Protein AF-A0A842VYY1-F1 (afdb_monomer_lite)

Radius of gyration: 67.17 Å; chains: 1; bounding box: 165×42×186 Å

Structure (mmCIF, N/CA/C/O backbone):
data_AF-A0A842VYY1-F1
#
_entry.id   AF-A0A842VYY1-F1
#
loop_
_atom_site.group_PDB
_atom_site.id
_atom_site.type_symbol
_atom_site.label_atom_id
_atom_site.label_alt_id
_atom_site.label_comp_id
_atom_site.label_asym_id
_atom_site.label_entity_id
_atom_site.label_seq_id
_atom_site.pdbx_PDB_ins_code
_atom_site.Cartn_x
_atom_site.Cartn_y
_atom_site.Cartn_z
_atom_site.occupancy
_atom_site.B_iso_or_equiv
_atom_site.auth_seq_id
_atom_site.auth_comp_id
_atom_site.auth_asym_id
_atom_site.auth_atom_id
_atom_site.pdbx_PDB_model_num
ATOM 1 N N . MET A 1 1 ? 50.846 -23.396 -46.582 1.00 46.69 1 MET A N 1
ATOM 2 C CA . MET A 1 1 ? 50.397 -22.477 -45.515 1.00 46.69 1 MET A CA 1
ATOM 3 C C . MET A 1 1 ? 49.200 -21.728 -46.057 1.00 46.69 1 MET A C 1
ATOM 5 O O . MET A 1 1 ? 49.351 -20.790 -46.827 1.00 46.69 1 MET A O 1
ATOM 9 N N . SER A 1 2 ? 48.028 -22.291 -45.806 1.00 49.81 2 SER A N 1
ATOM 10 C CA . SER A 1 2 ? 46.760 -21.956 -46.450 1.00 49.81 2 SER A CA 1
ATOM 11 C C . SER A 1 2 ? 45.654 -22.200 -45.433 1.00 49.81 2 SER A C 1
ATOM 13 O O . SER A 1 2 ? 44.919 -23.170 -45.537 1.00 49.81 2 SER A O 1
ATOM 15 N N . GLU A 1 3 ? 45.598 -21.342 -44.429 1.00 49.94 3 GLU A N 1
ATOM 16 C CA . GLU A 1 3 ? 44.550 -21.255 -43.416 1.00 49.94 3 GLU A CA 1
ATOM 17 C C . GLU A 1 3 ? 44.499 -19.770 -43.072 1.00 49.94 3 GLU A C 1
ATOM 19 O O . GLU A 1 3 ? 45.519 -19.251 -42.646 1.00 49.94 3 GLU A O 1
ATOM 24 N N . ASP A 1 4 ? 43.409 -19.082 -43.446 1.00 50.09 4 ASP A N 1
ATOM 25 C CA . ASP A 1 4 ? 42.951 -17.782 -42.895 1.00 50.09 4 ASP A CA 1
ATOM 26 C C . ASP A 1 4 ? 41.858 -17.140 -43.783 1.00 50.09 4 ASP A C 1
ATOM 28 O O . ASP A 1 4 ? 41.901 -15.962 -44.143 1.00 50.09 4 ASP A O 1
ATOM 32 N N . LYS A 1 5 ? 40.839 -17.912 -44.195 1.00 48.44 5 LYS A N 1
ATOM 33 C CA . LYS A 1 5 ? 39.687 -17.367 -44.950 1.00 48.44 5 LYS A CA 1
ATOM 34 C C . LYS A 1 5 ? 38.309 -17.764 -44.422 1.00 48.44 5 LYS A C 1
ATOM 36 O O . LYS A 1 5 ? 37.324 -17.600 -45.137 1.00 48.44 5 LYS A O 1
ATOM 41 N N . GLU A 1 6 ? 38.194 -18.203 -43.170 1.00 47.00 6 GLU A N 1
ATOM 42 C CA . GLU A 1 6 ? 36.921 -18.730 -42.657 1.00 47.00 6 GLU A CA 1
ATOM 43 C C . GLU A 1 6 ? 36.443 -18.099 -41.341 1.00 47.00 6 GLU A C 1
ATOM 45 O O . GLU A 1 6 ? 35.959 -18.793 -40.460 1.00 47.00 6 GLU A O 1
ATOM 50 N N . ASN A 1 7 ? 36.530 -16.769 -41.193 1.00 45.59 7 ASN A N 1
ATOM 51 C CA . ASN A 1 7 ? 36.049 -16.119 -39.961 1.00 45.59 7 ASN A CA 1
ATOM 52 C C . ASN A 1 7 ? 35.237 -14.824 -40.140 1.00 45.59 7 ASN A C 1
ATOM 54 O O . ASN A 1 7 ? 35.247 -13.951 -39.280 1.00 45.59 7 ASN A O 1
ATOM 58 N N . ASN A 1 8 ? 34.484 -14.679 -41.240 1.00 46.94 8 ASN A N 1
ATOM 59 C CA . ASN A 1 8 ? 33.673 -13.469 -41.460 1.00 46.94 8 ASN A CA 1
ATOM 60 C C . ASN A 1 8 ? 32.243 -13.739 -41.971 1.00 46.94 8 ASN A C 1
ATOM 62 O O . ASN A 1 8 ? 31.779 -13.129 -42.935 1.00 46.94 8 ASN A O 1
ATOM 66 N N . LYS A 1 9 ? 31.532 -14.685 -41.334 1.00 47.09 9 LYS A N 1
ATOM 67 C CA . LYS A 1 9 ? 30.102 -14.966 -41.603 1.00 47.09 9 LYS A CA 1
ATOM 68 C C . LYS A 1 9 ? 29.139 -14.663 -40.451 1.00 47.09 9 LYS A C 1
ATOM 70 O O . LYS A 1 9 ? 27.937 -14.806 -40.643 1.00 47.09 9 LYS A O 1
ATOM 75 N N . ASN A 1 10 ? 29.606 -14.125 -39.325 1.00 45.69 10 ASN A N 1
ATOM 76 C CA . ASN A 1 10 ? 28.724 -13.573 -38.291 1.00 45.69 10 ASN A CA 1
ATOM 77 C C . ASN A 1 10 ? 28.516 -12.067 -38.494 1.00 45.69 10 ASN A C 1
ATOM 79 O O . ASN A 1 10 ? 28.860 -11.242 -37.652 1.00 45.69 10 ASN A O 1
ATOM 83 N N . LYS A 1 11 ? 27.905 -11.692 -39.626 1.00 48.75 11 LYS A N 1
ATOM 84 C CA . LYS A 1 11 ? 27.221 -10.397 -39.721 1.00 48.75 11 LYS A CA 1
ATOM 85 C C . LYS A 1 11 ? 26.011 -10.474 -38.798 1.00 48.75 11 LYS A C 1
ATOM 87 O O . LYS A 1 11 ? 24.999 -11.072 -39.158 1.00 48.75 11 LYS A O 1
ATOM 92 N N . GLY A 1 12 ? 26.159 -9.922 -37.595 1.00 44.72 12 GLY A N 1
ATOM 93 C CA . GLY A 1 12 ? 25.101 -9.826 -36.600 1.00 44.72 12 GLY A CA 1
ATOM 94 C C . GLY A 1 12 ? 23.824 -9.289 -37.238 1.00 44.72 12 GLY A C 1
ATOM 95 O O . GLY A 1 12 ? 23.769 -8.137 -37.668 1.00 44.72 12 GLY A O 1
ATOM 96 N N . LYS A 1 13 ? 22.804 -10.148 -37.326 1.00 39.72 13 LYS A N 1
ATOM 97 C CA . LYS A 1 13 ? 21.434 -9.745 -37.631 1.00 39.72 13 LYS A CA 1
ATOM 98 C C . LYS A 1 13 ? 20.976 -8.836 -36.494 1.00 39.72 13 LYS A C 1
ATOM 100 O O . LYS A 1 13 ? 20.517 -9.310 -35.463 1.00 39.72 13 LYS A O 1
ATOM 105 N N . PHE A 1 14 ? 21.137 -7.530 -36.678 1.00 43.28 14 PHE A N 1
ATOM 106 C CA . PHE A 1 14 ? 20.454 -6.527 -35.874 1.00 43.28 14 PHE A CA 1
ATOM 107 C C . PHE A 1 14 ? 18.963 -6.651 -36.194 1.00 43.28 14 PHE A C 1
ATOM 109 O O . PHE A 1 14 ? 18.484 -6.131 -37.201 1.00 43.28 14 PHE A O 1
ATOM 116 N N . THR A 1 15 ? 18.227 -7.398 -35.375 1.00 49.44 15 THR A N 1
ATOM 117 C CA . THR A 1 15 ? 16.772 -7.299 -35.366 1.00 49.44 15 THR A CA 1
ATOM 118 C C . THR A 1 15 ? 16.451 -5.946 -34.755 1.00 49.44 15 THR A C 1
ATOM 120 O O . THR A 1 15 ? 16.620 -5.744 -33.552 1.00 49.44 15 THR A O 1
ATOM 123 N N . PHE A 1 16 ? 16.071 -4.992 -35.602 1.00 45.19 16 PHE A N 1
ATOM 124 C CA . PHE A 1 16 ? 15.420 -3.769 -35.158 1.00 45.19 16 PHE A CA 1
ATOM 125 C C . PHE A 1 16 ? 14.211 -4.218 -34.335 1.00 45.19 16 PHE A C 1
ATOM 127 O O . PHE A 1 16 ? 13.274 -4.779 -34.903 1.00 45.19 16 PHE A O 1
ATOM 134 N N . GLN A 1 17 ? 14.273 -4.073 -33.008 1.00 55.12 17 GLN A N 1
ATOM 135 C CA . GLN A 1 17 ? 13.090 -4.300 -32.188 1.00 55.12 17 GLN A CA 1
ATOM 136 C C . GLN A 1 17 ? 12.051 -3.312 -32.687 1.00 55.12 17 GLN A C 1
ATOM 138 O O . GLN A 1 17 ? 12.319 -2.108 -32.780 1.00 55.12 17 GLN A O 1
ATOM 143 N N . SER A 1 18 ? 10.918 -3.840 -33.134 1.00 67.62 18 SER A N 1
ATOM 144 C CA . SER A 1 18 ? 9.855 -3.002 -33.660 1.00 67.62 18 SER A CA 1
ATOM 145 C C . SER A 1 18 ? 9.396 -2.053 -32.554 1.00 67.62 18 SER A C 1
ATOM 147 O O . SER A 1 18 ? 9.489 -2.357 -31.361 1.00 67.62 18 SER A O 1
ATOM 149 N N . TRP A 1 19 ? 8.902 -0.878 -32.938 1.00 52.16 19 TRP A N 1
ATOM 150 C CA . TRP A 1 19 ? 8.312 0.061 -31.980 1.00 52.16 19 TRP A CA 1
ATOM 151 C C . TRP A 1 19 ? 7.230 -0.624 -31.121 1.00 52.16 19 TRP A C 1
ATOM 153 O O . TRP A 1 19 ? 7.111 -0.334 -29.932 1.00 52.16 19 TRP A O 1
ATOM 163 N N . ASP A 1 20 ? 6.535 -1.610 -31.692 1.00 64.56 20 ASP A N 1
ATOM 164 C CA . ASP A 1 20 ? 5.551 -2.447 -31.008 1.00 64.56 20 ASP A CA 1
ATOM 165 C C . ASP A 1 20 ? 6.161 -3.308 -29.891 1.00 64.56 20 ASP A C 1
ATOM 167 O O . ASP A 1 20 ? 5.571 -3.419 -28.817 1.00 64.56 20 ASP A O 1
ATOM 171 N N . GLU A 1 21 ? 7.359 -3.872 -30.078 1.00 74.88 21 GLU A N 1
ATOM 172 C CA . GLU A 1 21 ? 8.063 -4.632 -29.032 1.00 74.88 21 GLU A CA 1
ATOM 173 C C . GLU A 1 21 ? 8.495 -3.742 -27.860 1.00 74.88 21 GLU A C 1
ATOM 175 O O . GLU A 1 21 ? 8.432 -4.165 -26.703 1.00 74.88 21 GLU A O 1
ATOM 180 N N . ILE A 1 22 ? 8.897 -2.498 -28.139 1.00 67.62 22 ILE A N 1
ATOM 181 C CA . ILE A 1 22 ? 9.276 -1.522 -27.106 1.00 67.62 22 ILE A CA 1
ATOM 182 C C . ILE A 1 22 ? 8.038 -1.084 -26.313 1.00 67.62 22 ILE A C 1
ATOM 184 O O . ILE A 1 22 ? 8.062 -1.064 -25.081 1.00 67.62 22 ILE A O 1
ATOM 188 N N . VAL A 1 23 ? 6.935 -0.778 -27.003 1.00 67.00 23 VAL A N 1
ATOM 189 C CA . VAL A 1 23 ? 5.663 -0.403 -26.364 1.00 67.00 23 VAL A CA 1
ATOM 190 C C . VAL A 1 23 ? 5.108 -1.558 -25.535 1.00 67.00 23 VAL A C 1
ATOM 192 O O . VAL A 1 23 ? 4.657 -1.337 -24.410 1.00 67.00 23 VAL A O 1
ATOM 195 N N . LYS A 1 24 ? 5.188 -2.791 -26.046 1.00 84.94 24 LYS A N 1
ATOM 196 C CA . LYS A 1 24 ? 4.755 -3.992 -25.326 1.00 84.94 24 LYS A CA 1
ATOM 197 C C . LYS A 1 24 ? 5.549 -4.191 -24.035 1.00 84.94 24 LYS A C 1
ATOM 199 O O . LYS A 1 24 ? 4.938 -4.322 -22.979 1.00 84.94 24 LYS A O 1
ATOM 204 N N . ARG A 1 25 ? 6.883 -4.107 -24.091 1.00 79.19 25 ARG A N 1
ATOM 205 C CA . ARG A 1 25 ? 7.744 -4.255 -22.905 1.00 79.19 25 ARG A CA 1
ATOM 206 C C . ARG A 1 25 ? 7.479 -3.171 -21.857 1.00 79.19 25 ARG A C 1
ATOM 208 O O . ARG A 1 25 ? 7.440 -3.462 -20.667 1.00 79.19 25 ARG A O 1
ATOM 215 N N . ASN A 1 26 ? 7.247 -1.930 -22.288 1.00 68.75 26 ASN A N 1
ATOM 216 C CA . ASN A 1 26 ? 6.897 -0.842 -21.372 1.00 68.75 26 ASN A CA 1
ATOM 217 C C . ASN A 1 26 ? 5.522 -1.045 -20.722 1.00 68.75 26 ASN A C 1
ATOM 219 O O . ASN A 1 26 ? 5.355 -0.720 -19.550 1.00 68.75 26 ASN A O 1
ATOM 223 N N . ARG A 1 27 ? 4.543 -1.594 -21.455 1.00 80.31 27 ARG A N 1
ATOM 224 C CA . ARG A 1 27 ? 3.228 -1.940 -20.899 1.00 80.31 27 ARG A CA 1
ATOM 225 C C . ARG A 1 27 ? 3.336 -3.063 -19.864 1.00 80.31 27 ARG A C 1
ATOM 227 O O . ARG A 1 27 ? 2.741 -2.930 -18.802 1.00 80.31 27 ARG A O 1
ATOM 234 N N . GLU A 1 28 ? 4.090 -4.120 -20.161 1.00 86.12 28 GLU A N 1
ATOM 235 C CA . GLU A 1 28 ? 4.333 -5.241 -19.237 1.00 86.12 28 GLU A CA 1
ATOM 236 C C . GLU A 1 28 ? 5.025 -4.750 -17.957 1.00 86.12 28 GLU A C 1
ATOM 238 O O . GLU A 1 28 ? 4.528 -4.981 -16.861 1.00 86.12 28 GLU A O 1
ATOM 243 N N . SER A 1 29 ? 6.073 -3.930 -18.091 1.00 76.62 29 SER A N 1
ATOM 244 C CA . SER A 1 29 ? 6.760 -3.317 -16.947 1.00 76.62 29 SER A CA 1
ATOM 245 C C . SER A 1 29 ? 5.834 -2.455 -16.074 1.00 76.62 29 SER A C 1
ATOM 247 O O . SER A 1 29 ? 5.944 -2.465 -14.847 1.00 76.62 29 SER A O 1
ATOM 249 N N . TRP A 1 30 ? 4.888 -1.730 -16.683 1.00 69.19 30 TRP A N 1
ATOM 250 C CA . TRP A 1 30 ? 3.887 -0.951 -15.946 1.00 69.19 30 TRP A CA 1
ATOM 251 C C . TRP A 1 30 ? 2.868 -1.833 -15.213 1.00 69.19 30 TRP A C 1
ATOM 253 O O . TRP A 1 30 ? 2.435 -1.485 -14.114 1.00 69.19 30 TRP A O 1
ATOM 263 N N . GLN A 1 31 ? 2.475 -2.962 -15.805 1.00 82.44 31 GLN A N 1
ATOM 264 C CA . GLN A 1 31 ? 1.565 -3.917 -15.171 1.00 82.44 31 GLN A CA 1
ATOM 265 C C . GLN A 1 31 ? 2.223 -4.593 -13.967 1.00 82.44 31 GLN A C 1
ATOM 267 O O . GLN A 1 31 ? 1.619 -4.612 -12.893 1.00 82.44 31 GLN A O 1
ATOM 272 N N . ASP A 1 32 ? 3.478 -5.025 -14.104 1.00 85.44 32 ASP A N 1
ATOM 273 C CA . ASP A 1 32 ? 4.260 -5.596 -13.003 1.00 85.44 32 ASP A CA 1
ATOM 274 C C . ASP A 1 32 ? 4.381 -4.603 -11.836 1.00 85.44 32 ASP A C 1
ATOM 276 O O . ASP A 1 32 ? 4.147 -4.952 -10.676 1.00 85.44 32 ASP A O 1
ATOM 280 N N . PHE A 1 33 ? 4.650 -3.326 -12.137 1.00 77.62 33 PHE A N 1
ATOM 281 C CA . PHE A 1 33 ? 4.692 -2.266 -11.127 1.00 77.62 33 PHE A CA 1
ATOM 282 C C . PHE A 1 33 ? 3.350 -2.089 -10.394 1.00 77.62 33 PHE A C 1
ATOM 284 O O . PHE A 1 33 ? 3.328 -1.937 -9.167 1.00 77.62 33 PHE A O 1
ATOM 291 N N . GLN A 1 34 ? 2.219 -2.123 -11.110 1.00 74.69 34 GLN A N 1
ATOM 292 C CA . GLN A 1 34 ? 0.896 -2.027 -10.485 1.00 74.69 34 GLN A CA 1
ATOM 293 C C . GLN A 1 34 ? 0.569 -3.240 -9.612 1.00 74.69 34 GLN A C 1
ATOM 295 O O . GLN A 1 34 ? 0.043 -3.064 -8.509 1.00 74.69 34 GLN A O 1
ATOM 300 N N . GLU A 1 35 ? 0.893 -4.455 -10.056 1.00 84.94 35 GLU A N 1
ATOM 301 C CA . GLU A 1 35 ? 0.687 -5.661 -9.251 1.00 84.94 35 GLU A CA 1
ATOM 302 C C . GLU A 1 35 ? 1.539 -5.646 -7.983 1.00 84.94 35 GLU A C 1
ATOM 304 O O . GLU A 1 35 ? 1.034 -5.923 -6.889 1.00 84.94 35 GLU A O 1
ATOM 309 N N . GLN A 1 36 ? 2.807 -5.251 -8.097 1.00 82.12 36 GLN A N 1
ATOM 310 C CA . GLN A 1 36 ? 3.710 -5.175 -6.956 1.00 82.12 36 GLN A CA 1
ATOM 311 C C . GLN A 1 36 ? 3.279 -4.085 -5.967 1.00 82.12 36 GLN A C 1
ATOM 313 O O . GLN A 1 36 ? 3.260 -4.322 -4.757 1.00 82.12 36 GLN A O 1
ATOM 318 N N . SER A 1 37 ? 2.823 -2.933 -6.468 1.00 67.75 37 SER A N 1
ATOM 319 C CA . SER A 1 37 ? 2.257 -1.857 -5.644 1.00 67.75 37 SER A CA 1
ATOM 320 C C . SER A 1 37 ? 0.998 -2.311 -4.906 1.00 67.75 37 SER A C 1
ATOM 322 O O . SER A 1 37 ? 0.862 -2.075 -3.706 1.00 67.75 37 SER A O 1
ATOM 324 N N . LYS A 1 38 ? 0.097 -3.031 -5.584 1.00 80.62 38 LYS A N 1
ATOM 325 C CA . LYS A 1 38 ? -1.118 -3.588 -4.975 1.00 80.62 38 LYS A CA 1
ATOM 326 C C . LYS A 1 38 ? -0.790 -4.623 -3.897 1.00 80.62 38 LYS A C 1
ATOM 328 O O . LYS A 1 38 ? -1.410 -4.622 -2.835 1.00 80.62 38 LYS A O 1
ATOM 333 N N . LYS A 1 39 ? 0.202 -5.484 -4.138 1.00 86.88 39 LYS A N 1
ATOM 334 C CA . LYS A 1 39 ? 0.678 -6.474 -3.162 1.00 86.88 39 LYS A CA 1
ATOM 335 C C . LYS A 1 39 ? 1.288 -5.804 -1.928 1.00 86.88 39 LYS A C 1
ATOM 337 O O . LYS A 1 39 ? 0.967 -6.202 -0.810 1.00 86.88 39 LYS A O 1
ATOM 342 N N . ASN A 1 40 ? 2.103 -4.768 -2.122 1.00 79.62 40 ASN A N 1
ATOM 343 C CA . ASN A 1 40 ? 2.695 -3.993 -1.031 1.00 79.62 40 ASN A CA 1
ATOM 344 C C . ASN A 1 40 ? 1.626 -3.244 -0.226 1.00 79.62 40 ASN A C 1
ATOM 346 O O . ASN A 1 40 ? 1.659 -3.268 1.001 1.00 79.62 40 ASN A 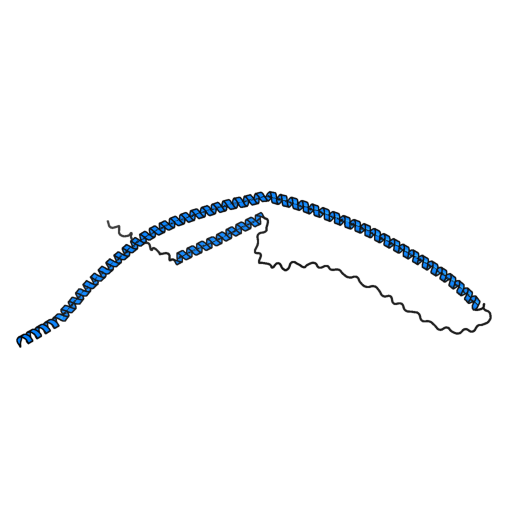O 1
ATOM 350 N N . TRP A 1 41 ? 0.634 -2.658 -0.902 1.00 70.62 41 TRP A N 1
ATOM 351 C CA . TRP A 1 41 ? -0.492 -1.991 -0.250 1.00 70.62 41 TRP A CA 1
ATOM 352 C C . TRP A 1 41 ? -1.328 -2.953 0.598 1.00 70.62 41 TRP A C 1
ATOM 354 O O . TRP A 1 41 ? -1.648 -2.652 1.744 1.00 70.62 41 TRP A O 1
ATOM 364 N N . ASN A 1 42 ? -1.628 -4.145 0.078 1.00 80.88 42 ASN A N 1
ATOM 365 C CA . ASN A 1 42 ? -2.337 -5.168 0.846 1.00 80.88 42 ASN A CA 1
ATOM 366 C C . ASN A 1 42 ? -1.525 -5.624 2.064 1.00 80.88 42 ASN A C 1
ATOM 368 O O . ASN A 1 42 ? -2.075 -5.703 3.154 1.00 80.88 42 ASN A O 1
ATOM 372 N N . LYS A 1 43 ? -0.210 -5.832 1.914 1.00 81.69 43 LYS A N 1
ATOM 373 C CA . LYS A 1 43 ? 0.674 -6.187 3.034 1.00 81.69 43 LYS A CA 1
ATOM 374 C C . LYS A 1 43 ? 0.707 -5.095 4.113 1.00 81.69 43 LYS A C 1
ATOM 376 O O . LYS A 1 43 ? 0.709 -5.408 5.299 1.00 81.69 43 LYS A O 1
ATOM 381 N N . PHE A 1 44 ? 0.705 -3.826 3.709 1.00 74.81 44 PHE A N 1
ATOM 382 C CA . PHE A 1 44 ? 0.598 -2.688 4.623 1.00 74.81 44 PHE A CA 1
ATOM 383 C C . PHE A 1 44 ? -0.741 -2.687 5.375 1.00 74.81 44 PHE A C 1
ATOM 385 O O . PHE A 1 44 ? -0.761 -2.571 6.599 1.00 74.81 44 PHE A O 1
ATOM 392 N N . LEU A 1 45 ? -1.858 -2.883 4.667 1.00 71.12 45 LEU A N 1
ATOM 393 C CA . LEU A 1 45 ? -3.185 -2.980 5.281 1.00 71.12 45 LEU A CA 1
ATOM 394 C C . LEU A 1 45 ? -3.309 -4.178 6.232 1.00 71.12 45 LEU A C 1
ATOM 396 O O . LEU A 1 45 ? -3.936 -4.053 7.283 1.00 71.12 45 LEU A O 1
ATOM 400 N N . ASP A 1 46 ? -2.704 -5.316 5.897 1.00 78.44 46 ASP A N 1
ATOM 401 C CA . ASP A 1 46 ? -2.659 -6.490 6.770 1.00 78.44 46 ASP A CA 1
ATOM 402 C C . ASP A 1 46 ? -1.852 -6.204 8.043 1.00 78.44 46 ASP A C 1
ATOM 404 O O . ASP A 1 46 ? -2.320 -6.521 9.134 1.00 78.44 46 ASP A O 1
ATOM 408 N N . GLY A 1 47 ? -0.714 -5.509 7.929 1.00 72.38 47 GLY A N 1
ATOM 409 C CA . GLY A 1 47 ? 0.065 -5.051 9.084 1.00 72.38 47 GLY A CA 1
ATOM 410 C C . GLY A 1 47 ? -0.706 -4.076 9.981 1.00 72.38 47 GLY A C 1
ATOM 411 O O . GLY A 1 47 ? -0.651 -4.189 11.204 1.00 72.38 47 GLY A O 1
ATOM 412 N N . ILE A 1 48 ? -1.492 -3.165 9.393 1.00 57.81 48 ILE A N 1
ATOM 413 C CA . ILE A 1 48 ? -2.413 -2.294 10.141 1.00 57.81 48 ILE A CA 1
ATOM 414 C C . ILE A 1 48 ? -3.468 -3.129 10.876 1.00 57.81 48 ILE A C 1
ATOM 416 O O . ILE A 1 48 ? -3.712 -2.910 12.061 1.00 57.81 48 ILE A O 1
ATOM 420 N N . ASN A 1 49 ? -4.100 -4.086 10.196 1.00 69.69 49 ASN A N 1
ATOM 421 C CA . ASN A 1 49 ? -5.144 -4.916 10.795 1.00 69.69 49 ASN A CA 1
ATOM 422 C C . ASN A 1 49 ? -4.598 -5.760 11.956 1.00 69.69 49 ASN A C 1
ATOM 424 O O . ASN A 1 49 ? -5.208 -5.788 13.024 1.00 69.69 49 ASN A O 1
ATOM 428 N N . GLU A 1 50 ? -3.426 -6.374 11.783 1.00 72.31 50 GLU A N 1
ATOM 429 C CA . GLU A 1 50 ? -2.726 -7.110 12.838 1.00 72.31 50 GLU A CA 1
ATOM 430 C C . GLU A 1 50 ? -2.394 -6.200 14.028 1.00 72.31 50 GLU A C 1
ATOM 432 O O . GLU A 1 50 ? -2.680 -6.552 15.174 1.00 72.31 50 GLU A O 1
ATOM 437 N N . PHE A 1 51 ? -1.890 -4.990 13.766 1.00 57.31 51 PHE A N 1
ATOM 438 C CA . PHE A 1 51 ? -1.565 -4.011 14.802 1.00 57.31 51 PHE A CA 1
ATOM 439 C C . PHE A 1 51 ? -2.788 -3.599 15.640 1.00 57.31 51 PHE A C 1
ATOM 441 O O . PHE A 1 51 ? -2.703 -3.496 16.864 1.00 57.31 51 PHE A O 1
ATOM 448 N N . PHE A 1 52 ? -3.941 -3.386 15.001 1.00 50.44 52 PHE A N 1
ATOM 449 C CA . PHE A 1 52 ? -5.181 -3.006 15.686 1.00 50.44 52 PHE A CA 1
ATOM 450 C C . PHE A 1 52 ? -6.003 -4.201 16.198 1.00 50.44 52 PHE A C 1
ATOM 452 O O . PHE A 1 52 ? -7.076 -3.997 16.767 1.00 50.44 52 PHE A O 1
ATOM 459 N N . GLY A 1 53 ? -5.533 -5.442 16.014 1.00 62.09 53 GLY A N 1
ATOM 460 C CA . GLY A 1 53 ? -6.295 -6.647 16.357 1.00 62.09 53 GLY A CA 1
ATOM 461 C C . GLY A 1 53 ? -7.604 -6.777 15.569 1.00 62.09 53 GLY A C 1
ATOM 462 O O . GLY A 1 53 ? -8.549 -7.422 16.026 1.00 62.09 53 GLY A O 1
ATOM 463 N N . ILE A 1 54 ? -7.681 -6.135 14.401 1.00 55.09 54 ILE A N 1
ATOM 464 C CA . ILE A 1 54 ? -8.819 -6.214 13.492 1.00 55.09 54 ILE A CA 1
ATOM 465 C C . ILE A 1 54 ? -8.629 -7.500 12.682 1.00 55.09 54 ILE A C 1
ATOM 467 O O . ILE A 1 54 ? -7.599 -7.651 12.024 1.00 55.09 54 ILE A O 1
ATOM 471 N N . PRO A 1 55 ? -9.575 -8.454 12.713 1.00 53.38 55 PRO A N 1
ATOM 472 C CA . PRO A 1 55 ? -9.436 -9.672 11.932 1.00 53.38 55 PRO A CA 1
ATOM 473 C C . PRO A 1 55 ? -9.279 -9.321 10.442 1.00 53.38 55 PRO A C 1
ATOM 475 O O . PRO A 1 55 ? -9.961 -8.409 9.958 1.00 53.38 55 PRO A O 1
ATOM 478 N N . PRO A 1 56 ? -8.396 -10.020 9.702 1.00 58.56 56 PRO A N 1
ATOM 479 C CA . PRO A 1 56 ? -8.153 -9.727 8.297 1.00 58.56 56 PRO A CA 1
ATOM 480 C C . PRO A 1 56 ? -9.472 -9.788 7.530 1.00 58.56 56 PRO A C 1
ATOM 482 O O . PRO A 1 56 ? -10.266 -10.717 7.718 1.00 58.56 56 PRO A O 1
ATOM 485 N N . ARG A 1 57 ? -9.713 -8.789 6.671 1.00 53.97 57 ARG A N 1
ATOM 486 C CA . ARG A 1 57 ? -10.907 -8.703 5.821 1.00 53.97 57 ARG A CA 1
ATOM 487 C C . ARG A 1 57 ? -10.901 -9.861 4.819 1.00 53.97 57 ARG A C 1
ATOM 489 O O . ARG A 1 57 ? -10.529 -9.695 3.663 1.00 53.97 57 ARG A O 1
ATOM 496 N N . LYS A 1 58 ? -11.322 -11.054 5.240 1.00 51.03 58 LYS A N 1
ATOM 497 C CA . LYS A 1 58 ? -11.700 -12.123 4.315 1.00 51.03 58 LYS A CA 1
ATOM 498 C C . LYS A 1 58 ? -12.897 -11.612 3.528 1.00 51.03 58 LYS A C 1
ATOM 500 O O . LYS A 1 58 ? -13.937 -11.410 4.139 1.00 51.03 58 LYS A O 1
ATOM 505 N N . ASN A 1 59 ? -12.693 -11.359 2.229 1.00 44.97 59 ASN A N 1
ATOM 506 C CA . ASN A 1 59 ? -13.695 -11.037 1.205 1.00 44.97 59 ASN A CA 1
ATOM 507 C C . ASN A 1 59 ? -15.109 -10.845 1.766 1.00 44.97 59 ASN A C 1
ATOM 509 O O . ASN A 1 59 ? -15.955 -11.733 1.678 1.00 44.97 59 ASN A O 1
ATOM 513 N N . ILE A 1 60 ? -15.354 -9.669 2.345 1.00 42.84 60 ILE A N 1
ATOM 514 C CA . ILE A 1 60 ? -16.713 -9.209 2.590 1.00 42.84 60 ILE A CA 1
ATOM 515 C C . ILE A 1 60 ? -17.233 -8.861 1.198 1.00 42.84 60 ILE A C 1
ATOM 517 O O . ILE A 1 60 ? -17.014 -7.759 0.697 1.00 42.84 60 ILE A O 1
ATOM 521 N N . GLN A 1 61 ? -17.863 -9.834 0.536 1.00 39.97 61 GLN A N 1
ATOM 522 C CA . GLN A 1 61 ? -18.925 -9.495 -0.403 1.00 39.97 61 GLN A CA 1
ATOM 523 C C . GLN A 1 61 ? -19.862 -8.572 0.374 1.00 39.97 61 GLN A C 1
ATOM 525 O O . GLN A 1 61 ? -20.228 -8.907 1.500 1.00 39.97 61 GLN A O 1
ATOM 530 N N . LEU A 1 62 ? -20.133 -7.380 -0.159 1.00 38.97 62 LEU A N 1
ATOM 531 C CA . LEU A 1 62 ? -21.020 -6.404 0.462 1.00 38.97 62 LEU A CA 1
ATOM 532 C C . LEU A 1 62 ? -22.338 -7.092 0.844 1.00 38.97 62 LEU A C 1
ATOM 534 O O . LEU A 1 62 ? -23.184 -7.335 -0.011 1.00 38.97 62 LEU A O 1
ATOM 538 N N . ILE A 1 63 ? -22.499 -7.414 2.124 1.00 37.03 63 ILE A N 1
ATOM 539 C CA . ILE A 1 63 ? -23.795 -7.747 2.696 1.00 37.03 63 ILE A CA 1
ATOM 540 C C . ILE A 1 63 ? -24.399 -6.401 3.077 1.00 37.03 63 ILE A C 1
ATOM 542 O O . ILE A 1 63 ? -23.871 -5.695 3.939 1.00 37.03 63 ILE A O 1
ATOM 546 N N . ASN A 1 64 ? -25.456 -6.028 2.357 1.00 35.47 64 ASN A N 1
ATOM 547 C CA . ASN A 1 64 ? -26.263 -4.845 2.621 1.00 35.47 64 ASN A CA 1
ATOM 548 C C . ASN A 1 64 ? -26.703 -4.819 4.089 1.00 35.47 64 ASN A C 1
ATOM 550 O O . ASN A 1 64 ? -27.242 -5.784 4.625 1.00 35.47 64 ASN A O 1
ATOM 554 N N . SER A 1 65 ? -26.469 -3.685 4.733 1.00 40.38 65 SER A N 1
ATOM 555 C CA . SER A 1 65 ? -26.674 -3.435 6.156 1.00 40.38 65 SER A CA 1
ATOM 556 C C . SER A 1 65 ? -28.126 -3.090 6.531 1.00 40.38 65 SER A C 1
ATOM 558 O O . SER A 1 65 ? -28.331 -2.240 7.392 1.00 40.38 65 SER A O 1
ATOM 560 N N . GLU A 1 66 ? -29.134 -3.717 5.915 1.00 39.38 66 GLU A N 1
ATOM 561 C CA . GLU A 1 66 ? -30.555 -3.401 6.181 1.00 39.38 66 GLU A CA 1
ATOM 562 C C . GLU A 1 66 ? -31.320 -4.434 7.034 1.00 39.38 66 GLU A C 1
ATOM 564 O O . GLU A 1 66 ? -32.402 -4.118 7.515 1.00 39.38 66 GLU A O 1
ATOM 569 N N . GLU A 1 67 ? -30.772 -5.615 7.344 1.00 39.59 67 GLU A N 1
ATOM 570 C CA . GLU A 1 67 ? -31.556 -6.691 7.998 1.00 39.59 67 GLU A CA 1
ATOM 571 C C . GLU A 1 67 ? -31.282 -6.949 9.497 1.00 39.59 67 GLU A C 1
ATOM 573 O O . GLU A 1 67 ? -31.686 -7.980 10.027 1.00 39.59 67 GLU A O 1
ATOM 578 N N . GLN A 1 68 ? -30.645 -6.040 10.246 1.00 38.38 68 GLN A N 1
ATOM 579 C CA . GLN A 1 68 ? -30.385 -6.265 11.690 1.00 38.38 68 GLN A CA 1
ATOM 580 C C . GLN A 1 68 ? -31.066 -5.284 12.652 1.00 38.38 68 GLN A C 1
ATOM 582 O O . GLN A 1 68 ? -30.558 -4.998 13.736 1.00 38.38 68 GLN A O 1
ATOM 587 N N . LEU A 1 69 ? -32.265 -4.824 12.307 1.00 40.47 69 LEU A N 1
ATOM 588 C CA . LEU A 1 69 ? -33.162 -4.143 13.240 1.00 40.47 69 LEU A CA 1
ATOM 589 C C . LEU A 1 69 ? -34.552 -4.762 13.125 1.00 40.47 69 LEU A C 1
ATOM 591 O O . LEU A 1 69 ? -35.336 -4.298 12.314 1.00 40.47 69 LEU A O 1
ATOM 595 N N . LEU A 1 70 ? -34.818 -5.813 13.914 1.00 42.81 70 LEU A N 1
ATOM 596 C CA . LEU A 1 70 ? -36.122 -6.189 14.499 1.00 42.81 70 LEU A CA 1
ATOM 597 C C . LEU A 1 70 ? -36.126 -7.678 14.880 1.00 42.81 70 LEU A C 1
ATOM 599 O O . LEU A 1 70 ? -36.651 -8.511 14.155 1.00 42.81 70 LEU A O 1
ATOM 603 N N . ILE A 1 71 ? -35.589 -8.012 16.056 1.00 36.50 71 ILE A N 1
ATOM 604 C CA . ILE A 1 71 ? -36.088 -9.161 16.828 1.00 36.50 71 ILE A CA 1
ATOM 605 C C . ILE A 1 71 ? -36.180 -8.713 18.285 1.00 36.50 71 ILE A C 1
ATOM 607 O O . ILE A 1 71 ? -35.214 -8.738 19.046 1.00 36.50 71 ILE A O 1
ATOM 611 N N . GLY A 1 72 ? -37.365 -8.237 18.640 1.00 33.94 72 GLY A N 1
ATOM 612 C CA . GLY A 1 72 ? -37.806 -8.002 20.003 1.00 33.94 72 GLY A CA 1
ATOM 613 C C . GLY A 1 72 ? -39.258 -8.433 20.071 1.00 33.94 72 GLY A C 1
ATOM 614 O O . GLY A 1 72 ? -40.138 -7.592 19.947 1.00 33.94 72 GLY A O 1
ATOM 615 N N . ASP A 1 73 ? -39.488 -9.740 20.206 1.00 33.00 73 ASP A N 1
ATOM 616 C CA . ASP A 1 73 ? -40.828 -10.305 20.353 1.00 33.00 73 ASP A CA 1
ATOM 617 C C . ASP A 1 73 ? -41.115 -10.582 21.829 1.00 33.00 73 ASP A C 1
ATOM 619 O O . ASP A 1 73 ? -40.542 -11.465 22.472 1.00 33.00 73 ASP A O 1
ATOM 623 N N . SER A 1 74 ? -41.994 -9.746 22.368 1.00 37.06 74 SER A N 1
ATOM 624 C CA . SER A 1 74 ? -42.622 -9.860 23.672 1.00 37.06 74 SER A CA 1
ATOM 625 C C . SER A 1 74 ? -43.925 -10.650 23.545 1.00 37.06 74 SER A C 1
ATOM 627 O O . SER A 1 74 ? -44.906 -10.138 23.008 1.00 37.06 74 SER A O 1
ATOM 629 N N . THR A 1 75 ? -43.979 -11.862 24.090 1.00 33.69 75 THR A N 1
ATOM 630 C CA . THR A 1 75 ? -45.241 -12.586 24.294 1.00 33.69 75 THR A CA 1
ATOM 631 C C . THR A 1 75 ? -45.788 -12.292 25.690 1.00 33.69 75 THR A C 1
ATOM 633 O O . THR A 1 75 ? -45.279 -12.804 26.686 1.00 33.69 75 THR A O 1
ATOM 636 N N . THR A 1 76 ? -46.827 -11.459 25.762 1.00 36.12 76 THR A N 1
ATOM 637 C CA . THR A 1 76 ? -47.700 -11.278 26.931 1.00 36.12 76 THR A CA 1
ATOM 638 C C . THR A 1 76 ? -49.040 -11.972 26.673 1.00 36.12 76 THR A C 1
ATOM 640 O O . THR A 1 76 ? -49.824 -11.549 25.825 1.00 36.12 76 THR A O 1
ATOM 643 N N . GLU A 1 77 ? -49.316 -13.049 27.410 1.00 34.09 77 GLU A N 1
ATOM 644 C CA . GLU A 1 77 ? -50.628 -13.705 27.435 1.00 34.09 77 GLU A CA 1
ATOM 645 C C . GLU A 1 77 ? -51.632 -12.907 28.288 1.00 34.09 77 GLU A C 1
ATOM 647 O O . GLU A 1 77 ? -51.311 -12.403 29.366 1.00 34.09 77 GLU A O 1
ATOM 652 N N . LYS A 1 78 ? -52.864 -12.782 27.779 1.00 37.84 78 LYS A N 1
ATOM 653 C CA . LYS A 1 78 ? -54.009 -12.094 28.404 1.00 37.84 78 LYS A CA 1
ATOM 654 C C . LYS A 1 78 ? -54.742 -12.995 29.423 1.00 37.84 78 LYS A C 1
ATOM 656 O O . LYS A 1 78 ? -54.796 -14.206 29.219 1.00 37.84 78 LYS A O 1
ATOM 661 N N . PRO A 1 79 ? -55.401 -12.427 30.456 1.00 38.81 79 PRO A N 1
ATOM 662 C CA . PRO A 1 79 ? -56.167 -13.187 31.449 1.00 38.81 79 PRO A CA 1
ATOM 663 C C . PRO A 1 79 ? -57.582 -13.580 30.967 1.00 38.81 79 PRO A C 1
ATOM 665 O O . PRO A 1 79 ? -58.211 -12.871 30.178 1.00 38.81 79 PRO A O 1
ATOM 668 N N . LYS A 1 80 ? -58.086 -14.720 31.469 1.00 35.97 80 LYS A N 1
ATOM 669 C CA . LYS A 1 80 ? -59.422 -15.297 31.198 1.00 35.97 80 LYS A CA 1
ATOM 670 C C . LYS A 1 80 ? -60.546 -14.611 32.008 1.00 35.97 80 LYS A C 1
ATOM 672 O O . LYS A 1 80 ? -60.324 -14.167 33.129 1.00 35.97 80 LYS A O 1
ATOM 677 N N . LYS A 1 81 ? -61.747 -14.553 31.408 1.00 37.59 81 LYS A N 1
ATOM 678 C CA . LYS A 1 81 ? -63.026 -13.973 31.898 1.00 37.59 81 LYS A CA 1
ATOM 679 C C . LYS A 1 81 ? -63.665 -14.740 33.085 1.00 37.59 81 LYS A C 1
ATOM 681 O O . LYS A 1 81 ? -63.369 -15.923 33.235 1.00 37.59 81 LYS A O 1
ATOM 686 N N . PRO A 1 82 ? -64.580 -14.108 33.860 1.00 44.62 82 PRO A N 1
ATOM 687 C CA . PRO A 1 82 ? -65.235 -14.708 35.028 1.00 44.62 82 PRO A CA 1
ATOM 688 C C . PRO A 1 82 ? -66.504 -15.524 34.707 1.00 44.62 82 PRO A C 1
ATOM 690 O O . PRO A 1 82 ? -67.117 -15.373 33.650 1.00 44.62 82 PRO A O 1
ATOM 693 N N . VAL A 1 83 ? -66.852 -16.383 35.672 1.00 38.66 83 VAL A N 1
ATOM 694 C CA . VAL A 1 83 ? -67.945 -17.372 35.729 1.00 38.66 83 VAL A CA 1
ATOM 695 C C . VAL A 1 83 ? -69.314 -16.701 35.926 1.00 38.66 83 VAL A C 1
ATOM 697 O O . VAL A 1 83 ? -69.438 -15.792 36.741 1.00 38.66 83 VAL A O 1
ATOM 700 N N . SER A 1 84 ? -70.338 -17.167 35.207 1.00 35.31 84 SER A N 1
ATOM 701 C CA . SER A 1 84 ? -71.749 -16.781 35.366 1.00 35.31 84 SER A CA 1
ATOM 702 C C . SER A 1 84 ? -72.490 -17.755 36.295 1.00 35.31 84 SER A C 1
ATOM 704 O O . SER A 1 84 ? -72.449 -18.961 36.053 1.00 35.31 84 SER A O 1
ATOM 706 N N . LEU A 1 85 ? -73.175 -17.235 37.321 1.00 43.34 85 LEU A N 1
ATOM 707 C CA . LEU A 1 85 ? -74.188 -17.945 38.115 1.00 43.34 85 LEU A CA 1
ATOM 708 C C . LEU A 1 85 ? -75.582 -17.644 37.546 1.00 43.34 85 LEU A C 1
ATOM 710 O O . LEU A 1 85 ? -75.880 -16.493 37.236 1.00 43.34 85 LEU A O 1
ATOM 714 N N . GLU A 1 86 ? -76.427 -18.666 37.456 1.00 36.28 86 GLU A N 1
ATOM 715 C CA . GLU A 1 86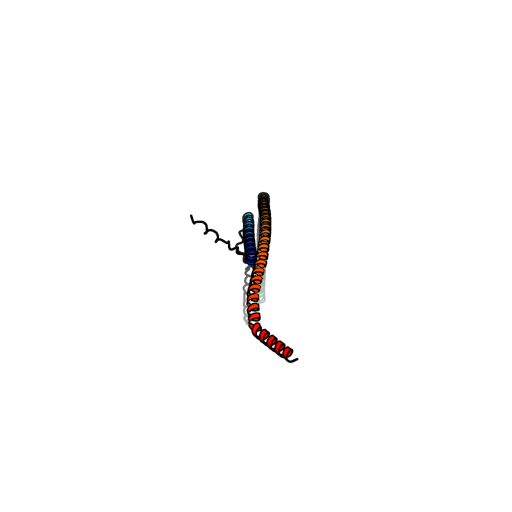 ? -77.825 -18.574 37.032 1.00 36.28 86 GLU A CA 1
ATOM 716 C C . GLU A 1 86 ? -78.684 -19.191 38.151 1.00 36.28 86 GLU A C 1
ATOM 718 O O . GLU A 1 86 ? -78.593 -20.390 38.413 1.00 36.28 86 GLU A O 1
ATOM 723 N N . GLU A 1 87 ? -79.459 -18.369 38.865 1.00 39.31 87 GLU A N 1
ATOM 724 C CA . GLU A 1 87 ? -80.434 -18.811 39.874 1.00 39.31 87 GLU A CA 1
ATOM 725 C C . GLU A 1 87 ? -81.863 -18.643 39.341 1.00 39.31 87 GLU A C 1
ATOM 727 O O . GLU A 1 87 ? -82.191 -17.673 38.656 1.00 39.31 87 GLU A O 1
ATOM 732 N N . LYS A 1 88 ? -82.714 -19.619 39.665 1.00 40.38 88 LYS A N 1
ATOM 733 C CA . LYS A 1 88 ? -84.107 -19.754 39.222 1.00 40.38 88 LYS A CA 1
ATOM 734 C C . LYS A 1 88 ? -85.048 -19.358 40.376 1.00 40.38 88 LYS A C 1
ATOM 736 O O . LYS A 1 88 ? -84.776 -19.773 41.501 1.00 40.38 88 LYS A O 1
ATOM 741 N N . PRO A 1 89 ? -86.147 -18.613 40.151 1.00 42.28 89 PRO A N 1
ATOM 742 C CA . PRO A 1 89 ? -87.055 -18.225 41.232 1.00 42.28 89 PRO A CA 1
ATOM 743 C C . PRO A 1 89 ? -88.074 -19.340 41.551 1.00 42.28 89 PRO A C 1
ATOM 745 O O . PRO A 1 89 ? -88.394 -20.131 40.657 1.00 42.28 89 PRO A O 1
ATOM 748 N N . PRO A 1 90 ? -88.603 -19.420 42.790 1.00 41.38 90 PRO A N 1
ATOM 749 C CA . PRO A 1 90 ? -89.617 -20.403 43.154 1.00 41.38 90 PRO A CA 1
ATOM 750 C C . PRO A 1 90 ? -91.036 -19.939 42.783 1.00 41.38 90 PRO A C 1
ATOM 752 O O . PRO A 1 90 ? -91.355 -18.750 42.819 1.00 41.38 90 PRO A O 1
ATOM 755 N N . GLU A 1 91 ? -91.878 -20.910 42.427 1.00 39.50 91 GLU A N 1
ATOM 756 C CA . GLU A 1 91 ? -93.312 -20.765 42.154 1.00 39.50 91 GLU A CA 1
ATOM 757 C C . GLU A 1 91 ? -94.109 -20.563 43.454 1.00 39.50 91 GLU A C 1
ATOM 759 O O . GLU A 1 91 ? -93.888 -21.259 44.445 1.00 39.50 91 GLU A O 1
ATOM 764 N N . PHE A 1 92 ? -95.062 -19.628 43.432 1.00 38.31 92 PHE A N 1
ATOM 765 C CA . PHE A 1 92 ? -96.058 -19.445 44.489 1.00 38.31 92 PHE A CA 1
ATOM 766 C C . PHE A 1 92 ? -97.222 -20.425 44.290 1.00 38.31 92 PHE A C 1
ATOM 768 O O . PHE A 1 92 ? -97.752 -20.529 43.186 1.00 38.31 92 PHE A O 1
ATOM 775 N N . GLN A 1 93 ? -97.623 -21.119 45.360 1.00 37.38 93 GLN A N 1
ATOM 776 C CA . GLN A 1 93 ? -98.825 -21.956 45.403 1.00 37.38 93 GLN A CA 1
ATOM 777 C C . GLN A 1 93 ? -100.009 -21.209 46.027 1.00 37.38 93 GLN A C 1
ATOM 779 O O . GLN A 1 93 ? -99.845 -20.407 46.947 1.00 37.38 93 GLN A O 1
ATOM 784 N N . ASP A 1 94 ? -101.188 -21.512 45.486 1.00 43.69 94 ASP A N 1
ATOM 785 C CA . ASP A 1 94 ? -102.489 -20.916 45.775 1.00 43.69 94 ASP A CA 1
ATOM 786 C C . ASP A 1 94 ? -102.942 -21.086 47.235 1.00 43.69 94 ASP A C 1
ATOM 788 O O . ASP A 1 94 ? -102.839 -22.158 47.834 1.00 43.69 94 ASP A O 1
ATOM 792 N N . ILE A 1 95 ? -103.498 -20.005 47.786 1.00 36.81 95 ILE A N 1
ATOM 793 C CA . ILE A 1 95 ? -104.046 -19.928 49.142 1.00 36.81 95 ILE A CA 1
ATOM 794 C C . ILE A 1 95 ? -105.509 -20.389 49.097 1.00 36.81 95 ILE A C 1
ATOM 796 O O . ILE A 1 95 ? -106.353 -19.732 48.488 1.00 36.81 95 ILE A O 1
ATOM 800 N N . ALA A 1 96 ? -105.804 -21.520 49.740 1.00 41.06 96 ALA A N 1
ATOM 801 C CA . ALA A 1 96 ? -107.154 -22.052 49.898 1.00 41.06 96 ALA A CA 1
ATOM 802 C C . ALA A 1 96 ? -107.885 -21.418 51.097 1.00 41.06 96 ALA A C 1
ATOM 804 O O . ALA A 1 96 ? -107.299 -21.193 52.157 1.00 41.06 96 ALA A O 1
ATOM 805 N N . GLU A 1 97 ? -109.180 -21.159 50.907 1.00 47.31 97 GLU A N 1
ATOM 806 C CA . GLU A 1 97 ? -110.132 -20.642 51.893 1.00 47.31 97 GLU A CA 1
ATOM 807 C C . GLU A 1 97 ? -110.236 -21.537 53.140 1.00 47.31 97 GLU A C 1
ATOM 809 O O . GLU A 1 97 ? -110.496 -22.737 53.043 1.00 47.31 97 GLU A O 1
ATOM 814 N N . LEU A 1 98 ? -110.122 -20.926 54.323 1.00 40.50 98 LEU A N 1
ATOM 815 C CA . LEU A 1 98 ? -110.471 -21.539 55.604 1.00 40.50 98 LEU A CA 1
ATOM 816 C C . LEU A 1 98 ? -111.536 -20.692 56.308 1.00 40.50 98 LEU A C 1
ATOM 818 O O . LEU A 1 98 ? -111.317 -19.534 56.658 1.00 40.50 98 LEU A O 1
ATOM 822 N N . THR A 1 99 ? -112.704 -21.294 56.520 1.00 46.38 99 THR A N 1
ATOM 823 C CA . THR A 1 99 ? -113.760 -20.811 57.422 1.00 46.38 99 THR A CA 1
ATOM 824 C C . THR A 1 99 ? -113.466 -21.238 58.869 1.00 46.38 99 THR A C 1
ATOM 826 O O . THR A 1 99 ? -113.040 -22.379 59.060 1.00 46.38 99 THR A O 1
ATOM 829 N N . PRO A 1 100 ? -113.736 -20.411 59.900 1.00 43.59 100 PRO A N 1
ATOM 830 C CA . PRO A 1 100 ? -113.291 -20.696 61.263 1.00 43.59 100 PRO A CA 1
ATOM 831 C C . PRO A 1 100 ? -114.276 -21.565 62.066 1.00 43.59 100 PRO A C 1
ATOM 833 O O . PRO A 1 100 ? -115.489 -21.346 62.032 1.00 43.59 100 PRO A O 1
ATOM 836 N N . GLN A 1 101 ? -113.735 -22.513 62.843 1.00 41.12 101 GLN A N 1
ATOM 837 C CA . GLN A 1 101 ? -114.427 -23.188 63.948 1.00 41.12 101 GLN A CA 1
ATOM 838 C C . GLN A 1 101 ? -114.104 -22.486 65.276 1.00 41.12 101 GLN A C 1
ATOM 840 O O . GLN A 1 101 ? -112.977 -22.075 65.529 1.00 41.12 101 GLN A O 1
ATOM 845 N N . ALA A 1 102 ? -115.122 -22.323 66.121 1.00 42.16 102 ALA A N 1
ATOM 846 C CA . ALA A 1 102 ? -115.051 -21.576 67.370 1.00 42.16 102 ALA A CA 1
ATOM 847 C C . ALA A 1 102 ? -114.304 -22.352 68.469 1.00 42.16 102 ALA A C 1
ATOM 849 O O . ALA A 1 102 ? -114.720 -23.448 68.847 1.00 42.16 102 ALA A O 1
ATOM 850 N N . GLY A 1 103 ? -113.243 -21.746 69.009 1.00 54.12 103 GLY A N 1
ATOM 851 C CA . GLY A 1 103 ? -112.496 -22.256 70.164 1.00 54.12 103 GLY A CA 1
ATOM 852 C C . GLY A 1 103 ? -111.030 -21.812 70.252 1.00 54.12 103 GLY A C 1
ATOM 853 O O . GLY A 1 103 ? -110.402 -22.045 71.280 1.00 54.12 103 GLY A O 1
ATOM 854 N N . GLU A 1 104 ? -110.486 -21.173 69.215 1.00 44.19 104 GLU A N 1
ATOM 855 C CA . GLU A 1 104 ? -109.098 -20.694 69.166 1.00 44.19 104 GLU A CA 1
ATOM 856 C C . GLU A 1 104 ? -108.955 -19.266 69.716 1.00 44.19 104 GLU A C 1
ATOM 858 O O . GLU A 1 104 ? -109.864 -18.442 69.556 1.00 44.19 104 GLU A O 1
ATOM 863 N N . LYS A 1 105 ? -107.795 -18.971 70.342 1.00 54.34 105 LYS A N 1
ATOM 864 C CA . LYS A 1 105 ? -107.286 -17.594 70.518 1.00 54.34 105 LYS A CA 1
ATOM 865 C C . LYS A 1 105 ? -107.590 -16.831 69.232 1.00 54.34 105 LYS A C 1
ATOM 867 O O . LYS A 1 105 ? -107.426 -17.392 68.147 1.00 54.34 105 LYS A O 1
ATOM 872 N N . THR A 1 106 ? -108.079 -15.594 69.328 1.00 52.84 106 THR A N 1
ATOM 873 C CA . THR A 1 106 ? -108.443 -14.873 68.102 1.00 52.84 106 THR A CA 1
ATOM 874 C C . THR A 1 106 ? -107.237 -14.872 67.166 1.00 52.84 106 THR A C 1
ATOM 876 O O . THR A 1 106 ? -106.116 -14.653 67.619 1.00 52.84 106 THR A O 1
ATOM 879 N N . LEU A 1 107 ? -107.450 -15.151 65.875 1.00 57.47 107 LEU A N 1
ATOM 880 C CA . LEU A 1 107 ? -106.389 -15.144 64.855 1.00 57.47 107 LEU A CA 1
ATOM 881 C C . LEU A 1 107 ? -105.489 -13.907 64.973 1.00 57.47 107 LEU A C 1
ATOM 883 O O . LEU A 1 107 ? -104.314 -13.978 64.661 1.00 57.47 107 LEU A O 1
ATOM 887 N N . VAL A 1 108 ? -106.046 -12.801 65.466 1.00 55.25 108 VAL A N 1
ATOM 888 C CA . VAL A 1 108 ? -105.352 -11.548 65.752 1.00 55.25 108 VAL A CA 1
ATOM 889 C C . VAL A 1 108 ? -104.308 -11.685 66.866 1.00 55.25 108 VAL A C 1
ATOM 891 O O . VAL A 1 108 ? -103.188 -11.240 66.669 1.00 55.25 108 VAL A O 1
ATOM 894 N N . GLU A 1 109 ? -104.617 -12.327 67.994 1.00 62.34 109 GLU A N 1
ATOM 895 C CA . GLU A 1 109 ? -103.672 -12.498 69.113 1.00 62.34 109 GLU A CA 1
ATOM 896 C C . GLU A 1 109 ? -102.533 -13.466 68.766 1.00 62.34 109 GLU A C 1
ATOM 898 O O . GLU A 1 109 ? -101.380 -13.205 69.097 1.00 62.34 109 GLU A O 1
ATOM 903 N N . GLN A 1 110 ? -102.837 -14.563 68.063 1.00 66.75 110 GLN A N 1
ATOM 904 C CA . GLN A 1 110 ? -101.816 -15.502 67.583 1.00 66.75 110 GLN A CA 1
ATOM 905 C C . GLN A 1 110 ? -100.915 -14.835 66.532 1.00 66.75 110 GLN A C 1
ATOM 907 O O . GLN A 1 110 ? -99.698 -14.966 66.573 1.00 66.75 110 GLN A O 1
ATOM 912 N N . TRP A 1 111 ? -101.514 -14.064 65.621 1.00 66.38 111 TRP A N 1
ATOM 913 C CA . TRP A 1 111 ? -100.782 -13.311 64.611 1.00 66.38 111 TRP A CA 1
ATOM 914 C C . TRP A 1 111 ? -99.919 -12.217 65.246 1.00 66.38 111 TRP A C 1
ATOM 916 O O . TRP A 1 111 ? -98.787 -12.042 64.822 1.00 66.38 111 TRP A O 1
ATOM 926 N N . GLU A 1 112 ? -100.384 -11.515 66.282 1.00 63.75 112 GLU A N 1
ATOM 927 C CA . GLU A 1 112 ? -99.565 -10.531 67.002 1.00 63.75 112 GLU A CA 1
ATOM 928 C C . GLU A 1 112 ? -98.385 -11.172 67.752 1.00 63.75 112 GLU A C 1
ATOM 930 O O . GLU A 1 112 ? -97.285 -10.621 67.708 1.00 63.75 112 GLU A O 1
ATOM 935 N N . GLU A 1 113 ? -98.565 -12.328 68.401 1.00 68.75 113 GLU A N 1
ATOM 936 C CA . GLU A 1 113 ? -97.458 -13.077 69.024 1.00 68.75 113 GLU A CA 1
ATOM 937 C C . GLU A 1 113 ? -96.441 -13.543 67.962 1.00 68.75 113 GLU A C 1
ATOM 939 O O . GLU A 1 113 ? -95.251 -13.241 68.088 1.00 68.75 113 GLU A O 1
ATOM 944 N N . ASP A 1 114 ? -96.907 -14.161 66.871 1.00 64.50 114 ASP A N 1
ATOM 945 C CA . ASP A 1 114 ? -96.052 -14.640 65.777 1.00 64.50 114 ASP A CA 1
ATOM 946 C C . ASP A 1 114 ? -95.329 -13.482 65.060 1.00 64.50 114 ASP A C 1
ATOM 948 O O . ASP A 1 114 ? -94.161 -13.611 64.686 1.00 64.50 114 ASP A O 1
ATOM 952 N N . TRP A 1 115 ? -95.975 -12.321 64.892 1.00 61.47 115 TRP A N 1
ATOM 953 C CA . TRP A 1 115 ? -95.347 -11.133 64.301 1.00 61.47 115 TRP A CA 1
ATOM 954 C C . TRP A 1 115 ? -94.314 -10.486 65.210 1.00 61.47 115 TRP A C 1
ATOM 956 O O . TRP A 1 115 ? -93.297 -9.998 64.710 1.00 61.47 115 TRP A O 1
ATOM 966 N N . ASN A 1 116 ? -94.547 -10.478 66.521 1.00 64.88 116 ASN A N 1
ATOM 967 C CA . ASN A 1 116 ? -93.579 -9.956 67.476 1.00 64.88 116 ASN A CA 1
ATOM 968 C C . ASN A 1 116 ? -92.356 -10.880 67.577 1.00 64.88 116 ASN A C 1
ATOM 970 O O . ASN A 1 116 ? -91.228 -10.392 67.509 1.00 64.88 116 ASN A O 1
ATOM 974 N N . GLU A 1 117 ? -92.547 -12.203 67.622 1.00 66.31 117 GLU A N 1
ATOM 975 C CA . GLU A 1 117 ? -91.445 -13.176 67.617 1.00 66.31 117 GLU A CA 1
ATOM 976 C C . GLU A 1 117 ? -90.672 -13.163 66.285 1.00 66.31 117 GLU A C 1
ATOM 978 O O . GLU A 1 117 ? -89.437 -13.184 66.263 1.00 66.31 117 GLU A O 1
ATOM 983 N N . PHE A 1 118 ? -91.372 -13.055 65.152 1.00 59.72 118 PHE A N 1
ATOM 984 C CA . PHE A 1 118 ? -90.749 -12.877 63.839 1.00 59.72 118 PHE A CA 1
ATOM 985 C C . PHE A 1 118 ? -89.963 -11.561 63.755 1.00 59.72 118 PHE A C 1
ATOM 987 O O . PHE A 1 118 ? -88.836 -11.540 63.254 1.00 59.72 118 PHE A O 1
ATOM 994 N N . GLY A 1 119 ? -90.525 -10.471 64.285 1.00 58.44 119 GLY A N 1
ATOM 995 C CA . GLY A 1 119 ? -89.884 -9.160 64.354 1.00 58.44 119 GLY A CA 1
ATOM 996 C C . GLY A 1 119 ? -88.596 -9.174 65.180 1.00 58.44 119 GLY A C 1
ATOM 997 O O . GLY A 1 119 ? -87.569 -8.675 64.713 1.00 58.44 119 GLY A O 1
ATOM 998 N N . GLU A 1 120 ? -88.611 -9.791 66.364 1.00 62.50 120 GLU A N 1
ATOM 999 C CA . GLU A 1 120 ? -87.423 -9.917 67.217 1.00 62.50 120 GLU A CA 1
ATOM 1000 C C . GLU A 1 120 ? -86.351 -10.827 66.598 1.00 62.50 120 GLU A C 1
ATOM 1002 O O . GLU A 1 120 ? -85.171 -10.464 66.589 1.00 62.50 120 GLU A O 1
ATOM 1007 N N . ASN A 1 121 ? -86.741 -11.952 65.989 1.00 63.69 121 ASN A N 1
ATOM 1008 C CA . ASN A 1 121 ? -85.809 -12.857 65.310 1.00 63.69 121 ASN A CA 1
ATOM 1009 C C . ASN A 1 121 ? -85.168 -12.224 64.063 1.00 63.69 121 ASN A C 1
ATOM 1011 O O . ASN A 1 121 ? -83.975 -12.422 63.811 1.00 63.69 121 ASN A O 1
ATOM 1015 N N . ILE A 1 122 ? -85.909 -11.409 63.303 1.00 60.69 122 ILE A N 1
ATOM 1016 C CA . ILE A 1 122 ? -85.346 -10.644 62.181 1.00 60.69 122 ILE A CA 1
ATOM 1017 C C . ILE A 1 122 ? -84.402 -9.549 62.675 1.00 60.69 122 ILE A C 1
ATOM 1019 O O . ILE A 1 122 ? -83.329 -9.370 62.097 1.00 60.69 122 ILE A O 1
ATOM 1023 N N . LEU A 1 123 ? -84.751 -8.828 63.742 1.00 58.31 123 LEU A N 1
ATOM 1024 C CA . LEU A 1 123 ? -83.889 -7.780 64.294 1.00 58.31 123 LEU A CA 1
ATOM 1025 C C . LEU A 1 123 ? -82.580 -8.353 64.855 1.00 58.31 123 LEU A C 1
ATOM 1027 O O . LEU A 1 123 ? -81.514 -7.792 64.590 1.00 58.31 123 LEU A O 1
ATOM 1031 N N . HIS A 1 124 ? -82.631 -9.498 65.541 1.00 64.25 124 HIS A N 1
ATOM 1032 C CA . HIS A 1 124 ? -81.434 -10.223 65.972 1.00 64.25 124 HIS A CA 1
ATOM 1033 C C . HIS A 1 124 ? -80.611 -10.741 64.782 1.00 64.25 124 HIS A C 1
ATOM 1035 O O . HIS A 1 124 ? -79.398 -10.525 64.735 1.00 64.25 124 HIS A O 1
ATOM 1041 N N . GLY A 1 125 ? -81.258 -11.338 63.775 1.00 63.38 125 GLY A N 1
ATOM 1042 C CA . GLY A 1 125 ? -80.588 -11.822 62.564 1.00 63.38 125 GLY A CA 1
ATOM 1043 C C . GLY A 1 125 ? -79.905 -10.712 61.755 1.00 63.38 125 GLY A C 1
ATOM 1044 O O . GLY A 1 125 ? -78.779 -10.883 61.285 1.00 63.38 125 GLY A O 1
ATOM 1045 N N . LEU A 1 126 ? -80.537 -9.541 61.635 1.00 48.19 126 LEU A N 1
ATOM 1046 C CA . LEU A 1 126 ? -79.960 -8.361 60.980 1.00 48.19 126 LEU A CA 1
ATOM 1047 C C . LEU A 1 126 ? -78.828 -7.734 61.806 1.00 48.19 126 LEU A C 1
ATOM 1049 O O . LEU A 1 126 ? -77.855 -7.242 61.228 1.00 48.19 126 LEU A O 1
ATOM 1053 N N . GLY A 1 127 ? -78.922 -7.778 63.138 1.00 64.50 127 GLY A N 1
ATOM 1054 C CA . GLY A 1 127 ? -77.849 -7.376 64.049 1.00 64.50 127 GLY A CA 1
ATOM 1055 C C . GLY A 1 127 ? -76.582 -8.210 63.847 1.00 64.50 127 GLY A C 1
ATOM 1056 O O . GLY A 1 127 ? -75.510 -7.654 63.599 1.00 64.50 127 GLY A O 1
ATOM 1057 N N . ASP A 1 128 ? -76.718 -9.536 63.843 1.00 69.31 128 ASP A N 1
ATOM 1058 C CA . ASP A 1 128 ? -75.608 -10.468 63.618 1.00 69.31 128 ASP A CA 1
ATOM 1059 C C . ASP A 1 128 ? -75.011 -10.341 62.212 1.00 69.31 128 ASP A C 1
ATOM 1061 O O . ASP A 1 128 ? -73.789 -10.393 62.035 1.00 69.31 128 ASP A O 1
ATOM 1065 N N . LEU A 1 129 ? -75.852 -10.131 61.196 1.00 52.31 129 LEU A N 1
ATOM 1066 C CA . LEU A 1 129 ? -75.403 -9.952 59.816 1.00 52.31 129 LEU A CA 1
ATOM 1067 C C . LEU A 1 129 ? -74.641 -8.631 59.638 1.00 52.31 129 LEU A C 1
ATOM 1069 O O . LEU A 1 129 ? -73.612 -8.599 58.962 1.00 52.31 129 LEU A O 1
ATOM 1073 N N . ARG A 1 130 ? -75.074 -7.559 60.313 1.00 55.78 130 ARG A N 1
ATOM 1074 C CA . ARG A 1 130 ? -74.363 -6.275 60.348 1.00 55.78 130 ARG A CA 1
ATOM 1075 C C . ARG A 1 130 ? -73.014 -6.383 61.062 1.00 55.78 130 ARG A C 1
ATOM 1077 O O . ARG A 1 130 ? -72.038 -5.811 60.578 1.00 55.78 130 ARG A O 1
ATOM 1084 N N . ILE A 1 131 ? -72.940 -7.112 62.177 1.00 70.25 131 ILE A N 1
ATOM 1085 C CA . ILE A 1 131 ? -71.680 -7.348 62.900 1.00 70.25 131 ILE A CA 1
ATOM 1086 C C . ILE A 1 131 ? -70.708 -8.149 62.023 1.00 70.25 131 ILE A C 1
ATOM 1088 O O . ILE A 1 131 ? -69.563 -7.730 61.862 1.00 70.25 131 ILE A O 1
ATOM 1092 N N . LYS A 1 132 ? -71.174 -9.224 61.370 1.00 68.19 132 LYS A N 1
ATOM 1093 C CA . LYS A 1 132 ? -70.364 -10.020 60.426 1.00 68.19 132 LYS A CA 1
ATOM 1094 C C . LYS A 1 132 ? -69.909 -9.218 59.204 1.00 68.19 132 LYS A C 1
ATOM 1096 O O . LYS A 1 132 ? -68.773 -9.364 58.764 1.00 68.19 132 LYS A O 1
ATOM 1101 N N . MET A 1 133 ? -70.763 -8.349 58.658 1.00 47.16 133 MET A N 1
ATOM 1102 C CA . MET A 1 133 ? -70.378 -7.459 57.557 1.00 47.16 133 MET A CA 1
ATOM 1103 C C . MET A 1 133 ? -69.315 -6.445 57.985 1.00 47.16 133 MET A C 1
ATOM 1105 O O . MET A 1 133 ? -68.387 -6.185 57.221 1.00 47.16 133 MET A O 1
ATOM 1109 N N . MET A 1 134 ? -69.418 -5.882 59.195 1.00 58.41 134 MET A N 1
ATOM 1110 C CA . MET A 1 134 ? -68.408 -4.954 59.709 1.00 58.41 134 MET A CA 1
ATOM 1111 C C . MET A 1 134 ? -67.079 -5.653 60.019 1.00 58.41 134 MET A C 1
ATOM 1113 O O . MET A 1 134 ? -66.038 -5.108 59.657 1.00 58.41 134 MET A O 1
ATOM 1117 N N . SER A 1 135 ? -67.093 -6.863 60.591 1.00 68.00 135 SER A N 1
ATOM 1118 C CA . SER A 1 135 ? -65.860 -7.626 60.838 1.00 68.00 135 SER A CA 1
ATOM 1119 C C . SER A 1 135 ? -65.172 -8.037 59.533 1.00 68.00 135 SER A C 1
ATOM 1121 O O . SER A 1 135 ? -63.969 -7.847 59.399 1.00 68.00 135 SER A O 1
ATOM 1123 N N . TRP A 1 136 ? -65.929 -8.491 58.526 1.00 72.81 136 TRP A N 1
ATOM 1124 C CA . TRP A 1 136 ? -65.389 -8.829 57.204 1.00 72.81 136 TRP A CA 1
ATOM 1125 C C . TRP A 1 136 ? -64.772 -7.616 56.492 1.00 72.81 136 TRP A C 1
ATOM 1127 O O . TRP A 1 136 ? -63.711 -7.720 55.877 1.00 72.81 136 TRP A O 1
ATOM 1137 N N . ASN A 1 137 ? -65.398 -6.439 56.603 1.00 74.06 137 ASN A N 1
ATOM 1138 C CA . ASN A 1 137 ? -64.832 -5.207 56.049 1.00 74.06 137 ASN A CA 1
ATOM 1139 C C . ASN A 1 137 ? -63.537 -4.795 56.761 1.00 74.06 137 ASN A C 1
ATOM 1141 O O . ASN A 1 137 ? -62.617 -4.297 56.112 1.00 74.06 137 ASN A O 1
ATOM 1145 N N . GLN A 1 138 ? -63.460 -5.002 58.076 1.00 78.81 138 GLN A N 1
ATOM 1146 C CA . GLN A 1 138 ? -62.276 -4.677 58.863 1.00 78.81 138 GLN A CA 1
ATOM 1147 C C . GLN A 1 138 ? -61.114 -5.639 58.570 1.00 78.81 138 GLN A C 1
ATOM 1149 O O . GLN A 1 138 ? -60.014 -5.177 58.282 1.00 78.81 138 GLN A O 1
ATOM 1154 N N . GLU A 1 139 ? -61.368 -6.949 58.521 1.00 77.25 139 GLU A N 1
ATOM 1155 C CA . GLU A 1 139 ? -60.369 -7.962 58.142 1.00 77.25 139 GLU A CA 1
ATOM 1156 C C . GLU A 1 139 ? -59.830 -7.731 56.720 1.00 77.25 139 GLU A C 1
ATOM 1158 O O . GLU A 1 139 ? -58.624 -7.812 56.481 1.00 77.25 139 GLU A O 1
ATOM 1163 N N . ASN A 1 140 ? -60.699 -7.365 55.771 1.00 76.69 140 ASN A N 1
ATOM 1164 C CA . ASN A 1 140 ? -60.272 -7.016 54.415 1.00 76.69 140 ASN A CA 1
ATOM 1165 C C . ASN A 1 140 ? -59.434 -5.731 54.370 1.00 76.69 140 ASN A C 1
ATOM 1167 O O . ASN A 1 140 ? -58.490 -5.645 53.581 1.00 76.69 140 ASN A O 1
ATOM 1171 N N . ALA A 1 141 ? -59.765 -4.729 55.190 1.00 75.25 141 ALA A N 1
ATOM 1172 C CA . ALA A 1 141 ? -58.995 -3.492 55.275 1.00 75.25 141 ALA A CA 1
ATOM 1173 C C . ALA A 1 141 ? -57.593 -3.742 55.854 1.00 75.25 141 ALA A C 1
ATOM 1175 O O . ALA A 1 141 ? -56.611 -3.251 55.294 1.00 75.25 141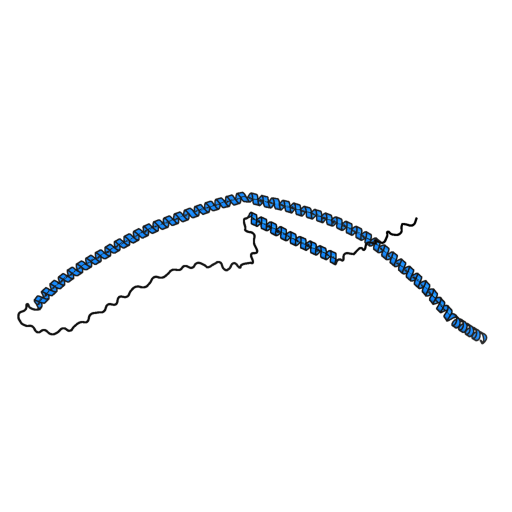 ALA A O 1
ATOM 1176 N N . GLU A 1 142 ? -57.490 -4.553 56.910 1.00 79.75 142 GLU A N 1
ATOM 1177 C CA . GLU A 1 142 ? -56.216 -4.963 57.513 1.00 79.75 142 GLU A CA 1
ATOM 1178 C C . GLU A 1 142 ? -55.373 -5.782 56.527 1.00 79.75 142 GLU A C 1
ATOM 1180 O O . GLU A 1 142 ? -54.201 -5.471 56.304 1.00 79.75 142 GLU A O 1
ATOM 1185 N N . TRP A 1 143 ? -55.980 -6.748 55.828 1.00 86.12 143 TRP A N 1
ATOM 1186 C CA . TRP A 1 143 ? -55.292 -7.521 54.792 1.00 86.12 143 TRP A CA 1
ATOM 1187 C C . TRP A 1 143 ? -54.769 -6.636 53.650 1.00 86.12 143 TRP A C 1
ATOM 1189 O O . TRP A 1 143 ? -53.624 -6.790 53.217 1.00 86.12 143 TRP A O 1
ATOM 1199 N N . LEU A 1 144 ? -55.566 -5.675 53.168 1.00 72.50 144 LEU A N 1
ATOM 1200 C CA . LEU A 1 144 ? -55.135 -4.724 52.135 1.00 72.50 144 LEU A CA 1
ATOM 1201 C C . LEU A 1 144 ? -53.987 -3.832 52.618 1.00 72.50 144 LEU A C 1
ATOM 1203 O O . LEU A 1 144 ? -53.065 -3.548 51.848 1.00 72.50 144 LEU A O 1
ATOM 1207 N N . GLN A 1 145 ? -54.021 -3.400 53.878 1.00 78.88 145 GLN A N 1
ATOM 1208 C CA . GLN A 1 145 ? -52.961 -2.597 54.476 1.00 78.88 145 GLN A CA 1
ATOM 1209 C C . GLN A 1 145 ? -51.653 -3.392 54.587 1.00 78.88 145 GLN A C 1
ATOM 1211 O O . GLN A 1 145 ? -50.599 -2.886 54.191 1.00 78.88 145 GLN A O 1
ATOM 1216 N N . ASP A 1 146 ? -51.720 -4.657 55.001 1.00 83.00 146 ASP A N 1
ATOM 1217 C CA . ASP A 1 146 ? -50.570 -5.565 55.038 1.00 83.00 146 ASP A CA 1
ATOM 1218 C C . ASP A 1 146 ? -50.003 -5.849 53.640 1.00 83.00 146 ASP A C 1
ATOM 1220 O O . ASP A 1 146 ? -48.783 -5.856 53.444 1.00 83.00 146 ASP A O 1
ATOM 1224 N N . GLN A 1 147 ? -50.860 -6.024 52.628 1.00 79.94 147 GLN A N 1
ATOM 1225 C CA . GLN A 1 147 ? -50.415 -6.148 51.235 1.00 79.94 147 GLN A CA 1
ATOM 1226 C C . GLN A 1 147 ? -49.722 -4.871 50.748 1.00 79.94 147 GLN A C 1
ATOM 1228 O O . GLN A 1 147 ? -48.685 -4.947 50.086 1.00 79.94 147 GLN A O 1
ATOM 1233 N N . MET A 1 148 ? -50.245 -3.689 51.090 1.00 77.12 148 MET A N 1
ATOM 1234 C CA . MET A 1 148 ? -49.615 -2.416 50.734 1.00 77.12 148 MET A CA 1
ATOM 1235 C C . MET A 1 148 ? -48.254 -2.238 51.412 1.00 77.12 148 MET A C 1
ATOM 1237 O O . MET A 1 148 ? -47.296 -1.865 50.733 1.00 77.12 148 MET A O 1
ATOM 1241 N N . LEU A 1 149 ? -48.129 -2.582 52.696 1.00 82.81 149 LEU A N 1
ATOM 1242 C CA . LEU A 1 149 ? -46.856 -2.543 53.424 1.00 82.81 149 LEU A CA 1
ATOM 1243 C C . LEU A 1 149 ? -45.830 -3.523 52.833 1.00 82.81 149 LEU A C 1
ATOM 1245 O O . LEU A 1 149 ? -44.672 -3.154 52.611 1.00 82.81 149 LEU A O 1
ATOM 1249 N N . ASN A 1 150 ? -46.251 -4.745 52.497 1.00 84.38 150 ASN A N 1
ATOM 1250 C CA . ASN A 1 150 ? -45.391 -5.736 51.845 1.00 84.38 150 ASN A CA 1
ATOM 1251 C C . ASN A 1 150 ? -44.956 -5.300 50.437 1.00 84.38 150 ASN A C 1
ATOM 1253 O O . ASN A 1 150 ? -43.791 -5.482 50.054 1.00 84.38 150 ASN A O 1
ATOM 1257 N N . ASN A 1 151 ? -45.853 -4.672 49.676 1.00 83.62 151 ASN A N 1
ATOM 1258 C CA . ASN A 1 151 ? -45.543 -4.108 48.364 1.00 83.62 151 ASN A CA 1
ATOM 1259 C C . ASN A 1 151 ? -44.584 -2.915 48.475 1.00 83.62 151 ASN A C 1
ATOM 1261 O O . ASN A 1 151 ? -43.631 -2.820 47.698 1.00 83.62 151 ASN A O 1
ATOM 1265 N N . GLU A 1 152 ? -44.763 -2.041 49.469 1.00 87.94 152 GLU A N 1
ATOM 1266 C CA . GLU A 1 152 ? -43.864 -0.914 49.729 1.00 87.94 152 GLU A CA 1
ATOM 1267 C C . GLU A 1 152 ? -42.457 -1.399 50.112 1.00 87.94 152 GLU A C 1
ATOM 1269 O O . GLU A 1 152 ? -41.457 -0.926 49.559 1.00 87.94 152 GLU A O 1
ATOM 1274 N N . ALA A 1 153 ? -42.357 -2.388 51.006 1.00 88.75 153 ALA A N 1
ATOM 1275 C CA . ALA A 1 153 ? -41.087 -3.001 51.389 1.00 88.75 153 ALA A CA 1
ATOM 1276 C C . ALA A 1 153 ? -40.386 -3.653 50.184 1.00 88.75 153 ALA A C 1
ATOM 1278 O O . ALA A 1 153 ? -39.191 -3.431 49.951 1.00 88.75 153 ALA A O 1
ATOM 1279 N N . SER A 1 154 ? -41.138 -4.390 49.363 1.00 81.69 154 SER A N 1
ATOM 1280 C CA . SER A 1 154 ? -40.634 -5.017 48.136 1.00 81.69 154 SER A CA 1
ATOM 1281 C C . SER A 1 154 ? -40.139 -3.982 47.124 1.00 81.69 154 SER A C 1
ATOM 1283 O O . SER A 1 154 ? -39.056 -4.140 46.549 1.00 81.69 154 SER A O 1
ATOM 1285 N N . MET A 1 155 ? -40.870 -2.877 46.956 1.00 83.25 155 MET A N 1
ATOM 1286 C CA . MET A 1 155 ? -40.484 -1.783 46.068 1.00 83.25 155 MET A CA 1
ATOM 1287 C C . MET A 1 155 ? -39.219 -1.069 46.562 1.00 83.25 155 MET A C 1
ATOM 1289 O O . MET A 1 155 ? -38.308 -0.824 45.767 1.00 83.25 155 MET A O 1
ATOM 1293 N N . LYS A 1 156 ? -39.087 -0.822 47.873 1.00 92.06 156 LYS A N 1
ATOM 1294 C CA . LYS A 1 156 ? -37.856 -0.275 48.478 1.00 92.06 156 LYS A CA 1
ATOM 1295 C C . LYS A 1 156 ? -36.650 -1.189 48.239 1.00 92.06 156 LYS A C 1
ATOM 1297 O O . LYS A 1 156 ? -35.580 -0.710 47.852 1.00 92.06 156 LYS A O 1
ATOM 1302 N N . ILE A 1 157 ? -36.811 -2.505 48.405 1.00 91.44 157 ILE A N 1
ATOM 1303 C CA . ILE A 1 157 ? -35.754 -3.491 48.121 1.00 91.44 157 ILE A CA 1
ATOM 1304 C C . ILE A 1 157 ? -35.371 -3.467 46.635 1.00 91.44 157 ILE A C 1
ATOM 1306 O O . ILE A 1 157 ? -34.181 -3.466 46.302 1.00 91.44 157 ILE A O 1
ATOM 1310 N N . TRP A 1 158 ? -36.356 -3.429 45.735 1.00 89.62 158 TRP A N 1
ATOM 1311 C CA . TRP A 1 158 ? -36.118 -3.373 44.294 1.00 89.62 158 TRP A CA 1
ATOM 1312 C C . TRP A 1 158 ? -35.376 -2.094 43.882 1.00 89.62 158 TRP A C 1
ATOM 1314 O O . TRP A 1 158 ? -34.364 -2.179 43.181 1.00 89.62 158 TRP A O 1
ATOM 1324 N N . LEU A 1 159 ? -35.794 -0.925 44.380 1.00 88.69 159 LEU A N 1
ATOM 1325 C CA . LEU A 1 159 ? -35.128 0.356 44.121 1.00 88.69 159 LEU A CA 1
ATOM 1326 C C . LEU A 1 159 ? -33.671 0.341 44.601 1.00 88.69 159 LEU A C 1
ATOM 1328 O O . LEU A 1 159 ? -32.764 0.684 43.838 1.00 88.69 159 LEU A O 1
ATOM 1332 N N . LYS A 1 160 ? -33.416 -0.167 45.813 1.00 94.25 160 LYS A N 1
ATOM 1333 C CA . LYS A 1 160 ? -32.054 -0.312 46.351 1.00 94.25 160 LYS A CA 1
ATOM 1334 C C . LYS A 1 160 ? -31.188 -1.232 45.481 1.00 94.25 160 LYS A C 1
ATOM 1336 O O . LYS A 1 160 ? -30.026 -0.918 45.215 1.00 94.25 160 LYS A O 1
ATOM 1341 N N . LYS A 1 161 ? -31.744 -2.340 44.967 1.00 89.00 161 LYS A N 1
ATOM 1342 C CA . LYS A 1 161 ? -31.048 -3.222 44.008 1.00 89.00 161 LYS A CA 1
ATOM 1343 C C . LYS A 1 161 ? -30.719 -2.495 42.696 1.00 89.00 161 LYS A C 1
ATOM 1345 O O . LYS A 1 161 ? -29.610 -2.654 42.181 1.00 89.00 161 LYS A O 1
ATOM 1350 N N . GLN A 1 162 ? -31.634 -1.679 42.168 1.00 88.25 162 GLN A N 1
ATOM 1351 C CA . GLN A 1 162 ? -31.392 -0.892 40.951 1.00 88.25 162 GLN A CA 1
ATOM 1352 C C . GLN A 1 162 ? -30.295 0.156 41.150 1.00 88.25 162 GLN A C 1
ATOM 1354 O O . GLN A 1 162 ? -29.424 0.306 40.290 1.00 88.25 162 GLN A O 1
ATOM 1359 N N . GLU A 1 163 ? -30.272 0.844 42.291 1.00 92.75 163 GLU A N 1
ATOM 1360 C CA . GLU A 1 163 ? -29.208 1.796 42.617 1.00 92.75 163 GLU A CA 1
ATOM 1361 C C . GLU A 1 163 ? -27.834 1.132 42.699 1.00 92.75 163 GLU A C 1
ATOM 1363 O O . GLU A 1 163 ? -26.871 1.638 42.116 1.00 92.75 163 GLU A O 1
ATOM 1368 N N . ILE A 1 164 ? -27.737 -0.025 43.362 1.00 94.44 164 ILE A N 1
ATOM 1369 C CA . ILE A 1 164 ? -26.493 -0.803 43.434 1.00 94.44 164 ILE A CA 1
ATOM 1370 C C . ILE A 1 164 ? -26.045 -1.212 42.026 1.00 94.44 164 ILE A C 1
ATOM 1372 O O . ILE A 1 164 ? -24.880 -1.029 41.669 1.00 94.44 164 ILE A O 1
ATOM 1376 N N . LYS A 1 165 ? -26.969 -1.692 41.182 1.00 88.94 165 LYS A N 1
ATOM 1377 C CA . LYS A 1 165 ? -26.672 -2.059 39.788 1.00 88.94 165 LYS A CA 1
ATOM 1378 C C . LYS A 1 165 ? -26.156 -0.861 38.983 1.00 88.94 165 LYS A C 1
ATOM 1380 O O . LYS A 1 165 ? -25.170 -0.991 38.256 1.00 88.94 165 LYS A O 1
ATOM 1385 N N . ARG A 1 166 ? -26.768 0.319 39.142 1.00 89.75 166 ARG A N 1
ATOM 1386 C CA . ARG A 1 166 ? -26.330 1.570 38.497 1.00 89.75 166 ARG A CA 1
ATOM 1387 C C . ARG A 1 166 ? -24.942 2.005 38.976 1.00 89.75 166 ARG A C 1
ATOM 1389 O O . ARG A 1 166 ? -24.098 2.322 38.137 1.00 89.75 166 ARG A O 1
ATOM 1396 N N . LYS A 1 167 ? -24.677 1.970 40.287 1.00 94.00 167 LYS A N 1
ATOM 1397 C CA . LYS A 1 167 ? -23.361 2.297 40.871 1.00 94.00 167 LYS A CA 1
ATOM 1398 C C . LYS A 1 167 ? -22.274 1.346 40.362 1.00 94.00 167 LYS A C 1
ATOM 1400 O O . LYS A 1 167 ? -21.264 1.811 39.839 1.00 94.00 167 LYS A O 1
ATOM 1405 N N . ASN A 1 168 ? -22.528 0.037 40.384 1.00 92.25 168 ASN A N 1
ATOM 1406 C CA . ASN A 1 168 ? -21.594 -0.971 39.878 1.00 92.25 168 ASN A CA 1
ATOM 1407 C C . ASN A 1 168 ? -21.312 -0.801 38.380 1.00 92.25 168 ASN A C 1
ATOM 1409 O O . ASN A 1 168 ? -20.162 -0.887 37.954 1.00 92.25 168 ASN A O 1
ATOM 1413 N N . ASN A 1 169 ? -22.332 -0.508 37.570 1.00 90.00 169 ASN A N 1
ATOM 1414 C CA . ASN A 1 169 ? -22.136 -0.234 36.145 1.00 90.00 169 ASN A CA 1
ATOM 1415 C C . ASN A 1 169 ? -21.318 1.042 35.901 1.00 90.00 169 ASN A C 1
ATOM 1417 O O . ASN A 1 169 ? -20.482 1.061 34.998 1.00 90.00 169 ASN A O 1
ATOM 1421 N N . LYS A 1 170 ? -21.518 2.094 36.704 1.00 93.25 170 LYS A N 1
ATOM 1422 C CA . LYS A 1 170 ? -20.729 3.331 36.613 1.00 93.25 170 LYS A CA 1
ATOM 1423 C C . LYS A 1 170 ? -19.255 3.073 36.935 1.00 93.25 170 LYS A C 1
ATOM 1425 O O . LYS A 1 170 ? -18.391 3.531 36.192 1.00 93.25 170 LYS A O 1
ATOM 1430 N N . GLU A 1 171 ? -18.968 2.296 37.977 1.00 93.94 171 GLU A N 1
ATOM 1431 C CA . GLU A 1 171 ? -17.593 1.923 38.336 1.00 93.94 171 GLU A CA 1
ATOM 1432 C C . GLU A 1 171 ? -16.943 1.009 37.287 1.00 93.94 171 GLU A C 1
ATOM 1434 O O . GLU A 1 171 ? -15.806 1.255 36.883 1.00 93.94 171 GLU A O 1
ATOM 1439 N N . LYS A 1 172 ? -17.681 0.035 36.732 1.00 91.12 172 LYS A N 1
ATOM 1440 C CA . LYS A 1 172 ? -17.205 -0.778 35.597 1.00 91.12 172 LYS A CA 1
ATOM 1441 C C . LYS A 1 172 ? -16.834 0.087 34.390 1.00 91.12 172 LYS A C 1
ATOM 1443 O O . LYS A 1 172 ? -15.773 -0.118 33.806 1.00 91.12 172 LYS A O 1
ATOM 1448 N N . ARG A 1 173 ? -17.665 1.079 34.042 1.00 87.88 173 ARG A N 1
ATOM 1449 C CA . ARG A 1 173 ? -17.379 2.025 32.949 1.00 87.88 173 ARG A CA 1
ATOM 1450 C C . ARG A 1 173 ? -16.132 2.862 33.225 1.00 87.88 173 ARG A C 1
ATOM 1452 O O . ARG A 1 173 ? -15.295 2.989 32.340 1.00 87.88 173 ARG A O 1
ATOM 1459 N N . LYS A 1 174 ? -15.969 3.386 34.444 1.00 94.81 174 LYS A N 1
ATOM 1460 C CA . LYS A 1 174 ? -14.756 4.128 34.830 1.00 94.81 174 LYS A CA 1
ATOM 1461 C C . LYS A 1 174 ? -13.501 3.262 34.729 1.00 94.81 174 LYS A C 1
ATOM 1463 O O . LYS A 1 174 ? -12.485 3.729 34.227 1.00 94.81 174 LYS A O 1
ATOM 1468 N N . LEU A 1 175 ? -13.560 2.011 35.191 1.00 93.94 175 LEU A N 1
ATOM 1469 C CA . LEU A 1 175 ? -12.429 1.088 35.106 1.00 93.94 175 LEU A CA 1
ATOM 1470 C C . LEU A 1 175 ? -12.093 0.741 33.651 1.00 93.94 175 LEU A C 1
ATOM 1472 O O . LEU A 1 175 ? -10.920 0.745 33.286 1.00 93.94 175 LEU A O 1
ATOM 1476 N N . ALA A 1 176 ? -13.108 0.485 32.821 1.00 85.00 176 ALA A N 1
ATOM 1477 C CA . ALA A 1 176 ? -12.928 0.255 31.390 1.00 85.00 176 ALA A CA 1
ATOM 1478 C C . ALA A 1 176 ? -12.277 1.467 30.708 1.00 85.00 176 ALA A C 1
ATOM 1480 O O . ALA A 1 176 ? -11.308 1.294 29.978 1.00 85.00 176 ALA A O 1
ATOM 1481 N N . LEU A 1 177 ? -12.730 2.685 31.022 1.00 89.12 177 LEU A N 1
ATOM 1482 C CA . LEU A 1 177 ? -12.151 3.917 30.484 1.00 89.12 177 LEU A CA 1
ATOM 1483 C C . LEU A 1 177 ? -10.694 4.109 30.926 1.00 89.12 177 LEU A C 1
ATOM 1485 O O . LEU A 1 177 ? -9.844 4.438 30.110 1.00 89.12 177 LEU A O 1
ATOM 1489 N N . LYS A 1 178 ? -10.373 3.841 32.199 1.00 93.31 178 LYS A N 1
ATOM 1490 C CA . LYS A 1 178 ? -8.986 3.883 32.689 1.00 93.31 178 LYS A CA 1
ATOM 1491 C C . LYS A 1 178 ? -8.091 2.875 31.965 1.00 93.31 178 LYS A C 1
ATOM 1493 O O . LYS A 1 178 ? -6.971 3.218 31.602 1.00 93.31 178 LYS A O 1
ATOM 1498 N N . ARG A 1 179 ? -8.573 1.645 31.751 1.00 89.81 179 ARG A N 1
ATOM 1499 C CA . ARG A 1 179 ? -7.839 0.609 31.004 1.00 89.81 179 ARG A CA 1
ATOM 1500 C C . ARG A 1 179 ? -7.639 1.006 29.546 1.00 89.81 179 ARG A C 1
ATOM 1502 O O . ARG A 1 179 ? -6.536 0.854 29.042 1.00 89.81 179 ARG A O 1
ATOM 1509 N N . PHE A 1 180 ? -8.676 1.542 28.908 1.00 82.75 180 PHE A N 1
ATOM 1510 C CA . PHE A 1 180 ? -8.606 2.033 27.537 1.00 82.75 180 PHE A CA 1
ATOM 1511 C C . PHE A 1 180 ? -7.599 3.178 27.404 1.00 82.75 180 PHE A C 1
ATOM 1513 O O . PHE A 1 180 ? -6.700 3.084 26.584 1.00 82.75 180 PHE A O 1
ATOM 1520 N N . ASN A 1 181 ? -7.670 4.199 28.261 1.00 86.44 181 ASN A N 1
ATOM 1521 C CA . ASN A 1 181 ? -6.730 5.323 28.218 1.00 86.44 181 ASN A CA 1
ATOM 1522 C C . ASN A 1 181 ? -5.286 4.868 28.453 1.00 86.44 181 ASN A C 1
ATOM 1524 O O . ASN A 1 181 ? -4.390 5.302 27.743 1.00 86.44 181 ASN A O 1
ATOM 1528 N N . LYS A 1 182 ? -5.060 3.950 29.403 1.00 89.25 182 LYS A N 1
ATOM 1529 C CA . LYS A 1 182 ? -3.734 3.363 29.626 1.00 89.25 182 LYS A CA 1
ATOM 1530 C C . LYS A 1 182 ? -3.238 2.596 28.394 1.00 89.25 182 LYS A C 1
ATOM 1532 O O . LYS A 1 182 ? -2.087 2.752 28.011 1.00 89.25 182 LYS A O 1
ATOM 1537 N N . TRP A 1 183 ? -4.108 1.812 27.757 1.00 83.31 183 TRP A N 1
ATOM 1538 C CA . TRP A 1 183 ? -3.784 1.104 26.518 1.00 83.31 183 TRP A CA 1
ATOM 1539 C C . TRP A 1 183 ? -3.468 2.074 25.373 1.00 83.31 183 TRP A C 1
ATOM 1541 O O . TRP A 1 183 ? -2.503 1.853 24.649 1.00 83.31 183 TRP A O 1
ATOM 1551 N N . VAL A 1 184 ? -4.230 3.161 25.220 1.00 77.25 184 VAL A N 1
ATOM 1552 C CA . VAL A 1 184 ? -3.953 4.198 24.215 1.00 77.25 184 VAL A CA 1
ATOM 1553 C C . VAL A 1 184 ? -2.581 4.821 24.462 1.00 77.25 184 VAL A C 1
ATOM 1555 O O . VAL A 1 184 ? -1.788 4.891 23.531 1.00 77.25 184 VAL A O 1
ATOM 1558 N N . GLU A 1 185 ? -2.271 5.194 25.704 1.00 86.44 185 GLU A N 1
ATOM 1559 C CA . GLU A 1 185 ? -0.986 5.803 26.065 1.00 86.44 185 GLU A CA 1
ATOM 1560 C C . GLU A 1 185 ? 0.197 4.860 25.774 1.00 86.44 185 GLU A C 1
ATOM 1562 O O . GLU A 1 185 ? 1.181 5.247 25.146 1.00 86.44 185 GLU A O 1
ATOM 1567 N N . GLU A 1 186 ? 0.075 3.586 26.162 1.00 84.56 186 GLU A N 1
ATOM 1568 C CA . GLU A 1 186 ? 1.110 2.567 25.943 1.00 84.56 186 GLU A CA 1
ATOM 1569 C C . GLU A 1 186 ? 1.324 2.248 24.456 1.00 84.56 186 GLU A C 1
ATOM 1571 O O . GLU A 1 186 ? 2.448 1.962 24.031 1.00 84.56 186 GLU A O 1
ATOM 1576 N N . ASN A 1 187 ? 0.263 2.297 23.648 1.00 81.06 187 ASN A N 1
ATOM 1577 C CA . ASN A 1 187 ? 0.348 1.986 22.225 1.00 81.06 187 ASN A CA 1
ATOM 1578 C C . ASN A 1 187 ? 0.654 3.207 21.361 1.00 81.06 187 ASN A C 1
ATOM 1580 O O . ASN A 1 187 ? 1.191 3.025 20.273 1.00 81.06 187 ASN A O 1
ATOM 1584 N N . HIS A 1 188 ? 0.410 4.433 21.828 1.00 83.81 188 HIS A N 1
ATOM 1585 C CA . HIS A 1 188 ? 0.678 5.642 21.050 1.00 83.81 188 HIS A CA 1
ATOM 1586 C C . HIS A 1 188 ? 2.145 5.726 20.608 1.00 83.81 188 HIS A C 1
ATOM 1588 O O . HIS A 1 188 ? 2.428 5.933 19.430 1.00 83.81 188 HIS A O 1
ATOM 1594 N N . GLN A 1 189 ? 3.079 5.436 21.518 1.00 83.69 189 GLN A N 1
ATOM 1595 C CA . GLN A 1 189 ? 4.511 5.419 21.203 1.00 83.69 189 GLN A CA 1
ATOM 1596 C C . GLN A 1 189 ? 4.913 4.286 20.248 1.00 83.69 189 GLN A C 1
ATOM 1598 O O . GLN A 1 189 ? 5.903 4.406 19.527 1.00 83.69 189 GLN A O 1
ATOM 1603 N N . ARG A 1 190 ? 4.183 3.162 20.260 1.00 81.00 190 ARG A N 1
ATOM 1604 C CA . ARG A 1 190 ? 4.411 2.042 19.333 1.00 81.00 190 ARG A CA 1
ATOM 1605 C C . ARG A 1 190 ? 3.898 2.385 17.940 1.00 81.00 190 ARG A C 1
ATOM 1607 O O . ARG A 1 190 ? 4.598 2.129 16.969 1.00 81.00 190 ARG A O 1
ATOM 1614 N N . VAL A 1 191 ? 2.720 3.009 17.866 1.00 76.25 191 VAL A N 1
ATOM 1615 C CA . VAL A 1 191 ? 2.136 3.539 16.629 1.00 76.25 191 VAL A CA 1
ATOM 1616 C C . VAL A 1 191 ? 3.075 4.563 15.999 1.00 76.25 191 VAL A C 1
ATOM 1618 O O . VAL A 1 191 ? 3.397 4.442 14.822 1.00 76.25 191 VAL A O 1
ATOM 1621 N N . GLN A 1 192 ? 3.546 5.542 16.778 1.00 84.19 192 GLN A N 1
ATOM 1622 C CA . GLN A 1 192 ? 4.475 6.561 16.285 1.00 84.19 192 GLN A CA 1
ATOM 1623 C C . GLN A 1 192 ? 5.754 5.934 15.734 1.00 84.19 192 GLN A C 1
ATOM 1625 O O . GLN A 1 192 ? 6.074 6.167 14.574 1.00 84.19 192 GLN A O 1
ATOM 1630 N N . ARG A 1 193 ? 6.410 5.051 16.500 1.00 88.62 193 ARG A N 1
ATOM 1631 C CA . ARG A 1 193 ? 7.616 4.349 16.032 1.00 88.62 193 ARG A CA 1
ATOM 1632 C C . ARG A 1 193 ? 7.374 3.513 14.778 1.00 88.62 193 ARG A C 1
ATOM 1634 O O . ARG A 1 193 ? 8.224 3.477 13.898 1.00 88.62 193 ARG A O 1
ATOM 1641 N N . TYR A 1 194 ? 6.226 2.845 14.676 1.00 83.62 194 TYR A N 1
ATOM 1642 C CA . TYR A 1 194 ? 5.872 2.094 13.473 1.00 83.62 194 TYR A CA 1
ATOM 1643 C C . TYR A 1 194 ? 5.785 3.011 12.247 1.00 83.62 194 TYR A C 1
ATOM 1645 O O . TYR A 1 194 ? 6.393 2.716 11.220 1.00 83.62 194 TYR A O 1
ATOM 1653 N N . PHE A 1 195 ? 5.075 4.137 12.356 1.00 82.44 195 PHE A N 1
ATOM 1654 C CA . PHE A 1 195 ? 4.940 5.083 11.248 1.00 82.44 195 PHE A CA 1
ATOM 1655 C C . PHE A 1 195 ? 6.247 5.805 10.911 1.00 82.44 195 PHE A C 1
ATOM 1657 O O . PHE A 1 195 ? 6.508 6.037 9.734 1.00 82.44 195 PHE A O 1
ATOM 1664 N N . GLU A 1 196 ? 7.078 6.124 11.902 1.00 90.75 196 GLU A N 1
ATOM 1665 C CA . GLU A 1 196 ? 8.413 6.694 11.691 1.00 90.75 196 GLU A CA 1
ATOM 1666 C C . GLU A 1 196 ? 9.318 5.720 10.930 1.00 90.75 196 GLU A C 1
ATOM 1668 O O . GLU A 1 196 ? 9.872 6.092 9.898 1.00 90.75 196 GLU A O 1
ATOM 1673 N N . ASN A 1 197 ? 9.376 4.454 11.355 1.00 88.19 197 ASN A N 1
ATOM 1674 C CA . ASN A 1 197 ? 10.158 3.424 10.668 1.00 88.19 197 ASN A CA 1
ATOM 1675 C C . ASN A 1 197 ? 9.660 3.190 9.236 1.00 88.19 197 ASN A C 1
ATOM 1677 O O . ASN A 1 197 ? 10.456 3.065 8.310 1.00 88.19 197 ASN A O 1
ATOM 1681 N N . GLN A 1 198 ? 8.337 3.145 9.037 1.00 84.44 198 GLN A N 1
ATOM 1682 C CA . GLN A 1 198 ? 7.760 3.012 7.698 1.00 84.44 198 GLN A CA 1
ATOM 1683 C C . GLN A 1 198 ? 8.098 4.219 6.823 1.00 84.44 198 GLN A C 1
ATOM 1685 O O . GLN A 1 198 ? 8.433 4.050 5.655 1.00 84.44 198 GLN A O 1
ATOM 1690 N N . LYS A 1 199 ? 8.041 5.435 7.372 1.00 89.06 199 LYS A N 1
ATOM 1691 C CA . LYS A 1 199 ? 8.417 6.646 6.643 1.00 89.06 199 LYS A CA 1
ATOM 1692 C C . LYS A 1 199 ? 9.876 6.587 6.189 1.00 89.06 199 LYS A C 1
ATOM 1694 O O . LYS A 1 199 ? 10.135 6.853 5.020 1.00 89.06 199 LYS A O 1
ATOM 1699 N N . GLU A 1 200 ? 10.794 6.206 7.073 1.00 91.56 200 GLU A N 1
ATOM 1700 C CA . GLU A 1 200 ? 12.217 6.068 6.744 1.00 91.56 200 GLU A CA 1
ATOM 1701 C C . GLU A 1 200 ? 12.449 5.002 5.658 1.00 91.56 200 GLU A C 1
ATOM 1703 O O . GLU A 1 200 ? 13.176 5.234 4.692 1.00 91.56 200 GLU A O 1
ATOM 1708 N N . GLU A 1 201 ? 11.773 3.853 5.753 1.00 89.88 201 GLU A N 1
ATOM 1709 C CA . GLU A 1 201 ? 11.853 2.787 4.749 1.00 89.88 201 GLU A CA 1
ATOM 1710 C C . GLU A 1 201 ? 11.357 3.256 3.369 1.00 89.88 201 GLU A C 1
ATOM 1712 O O . GLU A 1 201 ? 12.008 3.007 2.351 1.00 89.88 201 GLU A O 1
ATOM 1717 N N . TRP A 1 202 ? 10.246 3.997 3.328 1.00 84.94 202 TRP A N 1
ATOM 1718 C CA . TRP A 1 202 ? 9.715 4.580 2.094 1.00 84.94 202 TRP A CA 1
ATOM 1719 C C . TRP A 1 202 ? 10.615 5.672 1.517 1.00 84.94 202 TRP A C 1
ATOM 1721 O O . TRP A 1 202 ? 10.825 5.703 0.304 1.00 84.94 202 TRP A O 1
ATOM 1731 N N . GLU A 1 203 ? 11.163 6.555 2.351 1.00 90.62 203 GLU A N 1
ATOM 1732 C CA . GLU A 1 203 ? 12.108 7.586 1.910 1.00 90.62 203 GLU A CA 1
ATOM 1733 C C . GLU A 1 203 ? 13.361 6.953 1.288 1.00 90.62 203 GLU A C 1
ATOM 1735 O O . GLU A 1 203 ? 13.776 7.366 0.201 1.00 90.62 203 GLU A O 1
ATOM 1740 N N . ASN A 1 204 ? 13.886 5.888 1.900 1.00 93.12 204 ASN A N 1
ATOM 1741 C CA . ASN A 1 204 ? 15.013 5.126 1.366 1.00 93.12 204 ASN A CA 1
ATOM 1742 C C . ASN A 1 204 ? 14.681 4.472 0.015 1.00 93.12 204 ASN A C 1
ATOM 1744 O O . ASN A 1 204 ? 15.450 4.616 -0.936 1.00 93.12 204 ASN A O 1
ATOM 1748 N N . GLN A 1 205 ? 13.520 3.818 -0.119 1.00 87.56 205 GLN A N 1
ATOM 1749 C CA . GLN A 1 205 ? 13.110 3.211 -1.395 1.00 87.56 205 GLN A CA 1
ATOM 1750 C C . GLN A 1 205 ? 12.922 4.249 -2.505 1.00 87.56 205 GLN A C 1
ATOM 1752 O O . GLN A 1 205 ? 13.382 4.048 -3.630 1.00 87.56 205 GLN A O 1
ATOM 1757 N N . ILE A 1 206 ? 12.289 5.383 -2.195 1.00 86.25 206 ILE A N 1
ATOM 1758 C CA . ILE A 1 206 ? 12.108 6.480 -3.152 1.00 86.25 206 ILE A CA 1
ATOM 1759 C C . ILE A 1 206 ? 13.466 7.014 -3.613 1.00 86.25 206 ILE A C 1
ATOM 1761 O O . ILE A 1 206 ? 13.636 7.321 -4.796 1.00 86.25 206 ILE A O 1
ATOM 1765 N N . GLN A 1 207 ? 14.432 7.128 -2.702 1.00 92.50 207 GLN A N 1
ATOM 1766 C CA . GLN A 1 207 ? 15.778 7.570 -3.038 1.00 92.50 207 GLN A CA 1
ATOM 1767 C C . GLN A 1 207 ? 16.491 6.562 -3.952 1.00 92.50 207 GLN A C 1
ATOM 1769 O O . GLN A 1 207 ? 17.019 6.963 -4.990 1.00 92.50 207 GLN A O 1
ATOM 1774 N N . THR A 1 208 ? 16.414 5.262 -3.652 1.00 91.19 208 THR A N 1
ATOM 1775 C CA . THR A 1 208 ? 16.959 4.205 -4.523 1.00 91.19 208 THR A CA 1
ATOM 1776 C C . THR A 1 208 ? 16.347 4.255 -5.925 1.00 91.19 208 THR A C 1
ATOM 1778 O O . THR A 1 208 ? 17.070 4.242 -6.919 1.00 91.19 208 THR A O 1
ATOM 1781 N N . TRP A 1 209 ? 15.024 4.401 -6.037 1.00 85.38 209 TRP A N 1
ATOM 1782 C CA . TRP A 1 209 ? 14.363 4.504 -7.341 1.00 85.38 209 TRP A CA 1
ATOM 1783 C C . TRP A 1 209 ? 14.772 5.752 -8.120 1.00 85.38 209 TRP A C 1
ATOM 1785 O O . TRP A 1 209 ? 14.922 5.688 -9.341 1.00 85.38 209 TRP A O 1
ATOM 1795 N N . LYS A 1 210 ? 14.974 6.893 -7.449 1.00 86.38 210 LYS A N 1
ATOM 1796 C CA . LYS A 1 210 ? 15.486 8.107 -8.105 1.00 86.38 210 LYS A CA 1
ATOM 1797 C C . LYS A 1 210 ? 16.880 7.880 -8.685 1.00 86.38 210 LYS A C 1
ATOM 1799 O O . LYS A 1 210 ? 17.131 8.283 -9.821 1.00 86.38 210 LYS A O 1
ATOM 1804 N N . GLU A 1 211 ? 17.758 7.223 -7.937 1.00 92.88 211 GLU A N 1
ATOM 1805 C CA . GLU A 1 211 ? 19.122 6.916 -8.376 1.00 92.88 211 GLU A CA 1
ATOM 1806 C C . GLU A 1 211 ? 19.132 5.941 -9.561 1.00 92.88 211 GLU A C 1
ATOM 1808 O O . GLU A 1 211 ? 19.821 6.181 -10.557 1.00 92.88 211 GLU A O 1
ATOM 1813 N N . GLU A 1 212 ? 18.307 4.893 -9.518 1.00 86.00 212 GLU A N 1
ATOM 1814 C CA . GLU A 1 212 ? 18.140 3.953 -10.631 1.00 86.00 212 GLU A CA 1
ATOM 1815 C C . GLU A 1 212 ? 17.584 4.633 -11.886 1.00 86.00 212 GLU A C 1
ATOM 1817 O O . GLU A 1 212 ? 18.100 4.427 -12.987 1.00 86.00 212 GLU A O 1
ATOM 1822 N N . GLN A 1 213 ? 16.572 5.492 -11.739 1.00 80.50 213 GLN A N 1
ATOM 1823 C CA . GLN A 1 213 ? 16.016 6.268 -12.850 1.00 80.50 213 GLN A CA 1
ATOM 1824 C C . GLN A 1 213 ? 17.056 7.211 -13.458 1.00 80.50 213 GLN A C 1
ATOM 1826 O O . GLN A 1 213 ? 17.150 7.332 -14.683 1.00 80.50 213 GLN A O 1
ATOM 1831 N N . GLU A 1 214 ? 17.873 7.868 -12.633 1.00 87.56 214 GLU A N 1
ATOM 1832 C CA . GLU A 1 214 ? 18.931 8.734 -13.139 1.00 87.56 214 GLU A CA 1
ATOM 1833 C C . GLU A 1 214 ? 20.009 7.935 -13.884 1.00 87.56 214 GLU A C 1
ATOM 1835 O O . GLU A 1 214 ? 20.461 8.366 -14.953 1.00 87.56 214 GLU A O 1
ATOM 1840 N N . LYS A 1 215 ? 20.375 6.756 -13.370 1.00 90.00 215 LYS A N 1
ATOM 1841 C CA . LYS A 1 215 ? 21.299 5.829 -14.030 1.00 90.00 215 LYS A CA 1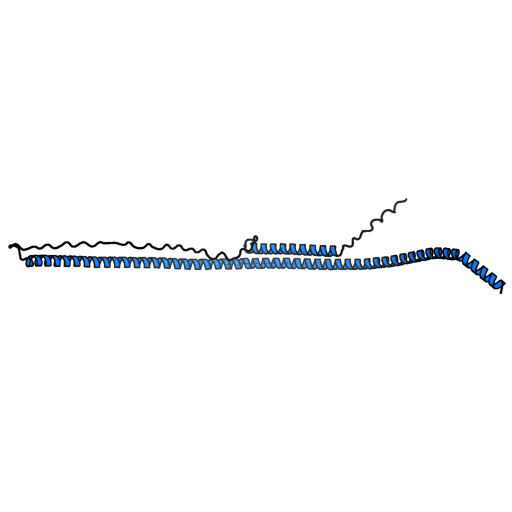
ATOM 1842 C C . LYS A 1 215 ? 20.754 5.373 -15.384 1.00 90.00 215 LYS A C 1
ATOM 1844 O O . LYS A 1 215 ? 21.429 5.549 -16.397 1.00 90.00 215 LYS A O 1
ATOM 1849 N N . LEU A 1 216 ? 19.508 4.900 -15.434 1.00 81.56 216 LEU A N 1
ATOM 1850 C CA . LEU A 1 216 ? 18.842 4.494 -16.677 1.00 81.56 216 LEU A CA 1
ATOM 1851 C C . LEU A 1 216 ? 18.748 5.646 -17.681 1.00 81.56 216 LEU A C 1
ATOM 1853 O O . LEU A 1 216 ? 18.952 5.447 -18.879 1.00 81.56 216 LEU A O 1
ATOM 1857 N N . ARG A 1 217 ? 18.484 6.871 -17.214 1.00 79.19 217 ARG A N 1
ATOM 1858 C CA . ARG A 1 217 ? 18.458 8.061 -18.073 1.00 79.19 217 ARG A CA 1
ATOM 1859 C C . ARG A 1 217 ? 19.827 8.341 -18.696 1.00 79.19 217 ARG A C 1
ATOM 1861 O O . ARG A 1 217 ? 19.884 8.674 -19.880 1.00 79.19 217 ARG A O 1
ATOM 1868 N N . LYS A 1 218 ? 20.915 8.221 -17.926 1.00 88.38 218 LYS A N 1
ATOM 1869 C CA . LYS A 1 218 ? 22.291 8.397 -18.427 1.00 88.38 218 LYS A CA 1
ATOM 1870 C C . LYS A 1 218 ? 22.643 7.313 -19.446 1.00 88.38 218 LYS A C 1
ATOM 1872 O O . LYS A 1 218 ? 22.996 7.652 -20.573 1.00 88.38 218 LYS A O 1
ATOM 1877 N N . GLU A 1 219 ? 22.415 6.045 -19.110 1.00 84.31 219 GLU A N 1
ATOM 1878 C CA . GLU A 1 219 ? 22.673 4.913 -20.010 1.00 84.31 219 GLU A CA 1
ATOM 1879 C C . GLU A 1 219 ? 21.867 5.009 -21.315 1.00 84.31 219 GLU A C 1
ATOM 1881 O O . GLU A 1 219 ? 22.391 4.764 -22.401 1.00 84.31 219 GLU A O 1
ATOM 1886 N N . ASN A 1 220 ? 20.593 5.406 -21.243 1.00 81.12 220 ASN A N 1
ATOM 1887 C CA . ASN A 1 220 ? 19.768 5.594 -22.437 1.00 81.12 220 ASN A CA 1
ATOM 1888 C C . ASN A 1 220 ? 20.242 6.770 -23.290 1.00 81.12 220 ASN A C 1
ATOM 1890 O O . ASN A 1 220 ? 20.206 6.677 -24.516 1.00 81.12 220 ASN A O 1
ATOM 1894 N N . LYS A 1 221 ? 20.711 7.862 -22.673 1.00 85.75 221 LYS A N 1
ATOM 1895 C CA . LYS A 1 221 ? 21.288 8.993 -23.408 1.00 85.75 221 LYS A CA 1
ATOM 1896 C C . LYS A 1 221 ? 22.563 8.577 -24.144 1.00 85.75 221 LYS A C 1
ATOM 1898 O O . LYS A 1 221 ? 22.721 8.929 -25.309 1.00 85.75 221 LYS A O 1
ATOM 1903 N N . GLU A 1 222 ? 23.434 7.806 -23.501 1.00 88.75 222 GLU A N 1
ATOM 1904 C CA . GLU A 1 222 ? 24.656 7.276 -24.118 1.00 88.75 222 GLU A CA 1
ATOM 1905 C C . GLU A 1 222 ? 24.336 6.320 -25.273 1.00 88.75 222 GLU A C 1
ATOM 1907 O O . GLU A 1 222 ? 24.845 6.499 -26.380 1.00 88.75 222 GLU A O 1
ATOM 1912 N N . LYS A 1 223 ? 23.411 5.371 -25.068 1.00 83.06 223 LYS A N 1
ATOM 1913 C CA . LYS A 1 223 ? 22.931 4.469 -26.130 1.00 83.06 223 LYS A CA 1
ATOM 1914 C C . LYS A 1 223 ? 22.306 5.232 -27.296 1.00 83.06 223 LYS A C 1
ATOM 1916 O O . LYS A 1 223 ? 22.515 4.870 -28.451 1.00 83.06 223 LYS A O 1
ATOM 1921 N N . TRP A 1 224 ? 21.545 6.288 -27.013 1.00 80.12 224 TRP A N 1
ATOM 1922 C CA . TRP A 1 224 ? 20.947 7.136 -28.040 1.00 80.12 224 TRP A CA 1
ATOM 1923 C C . TRP A 1 224 ? 22.008 7.856 -28.875 1.00 80.12 224 TRP A C 1
ATOM 1925 O O . TRP A 1 224 ? 21.929 7.828 -30.102 1.00 80.12 224 TRP A O 1
ATOM 1935 N N . LEU A 1 225 ? 23.016 8.453 -28.233 1.00 87.00 225 LEU A N 1
ATOM 1936 C CA . LEU A 1 225 ? 24.118 9.126 -28.925 1.00 87.00 225 LEU A CA 1
ATOM 1937 C C . LEU A 1 225 ? 24.923 8.147 -29.791 1.00 87.00 225 LEU A C 1
ATOM 1939 O O . LEU A 1 225 ? 25.125 8.419 -30.973 1.00 87.00 225 LEU A O 1
ATOM 1943 N N . ALA A 1 226 ? 25.274 6.975 -29.255 1.00 88.38 226 ALA A N 1
ATOM 1944 C CA . ALA A 1 226 ? 25.968 5.932 -30.011 1.00 88.38 226 ALA A CA 1
ATOM 1945 C C . ALA A 1 226 ? 25.152 5.459 -31.230 1.00 88.38 226 ALA A C 1
ATOM 1947 O O . ALA A 1 226 ? 25.682 5.301 -32.331 1.00 88.38 226 ALA A O 1
ATOM 1948 N N . ASN A 1 227 ? 23.836 5.292 -31.068 1.00 82.25 227 ASN A N 1
ATOM 1949 C CA . ASN A 1 227 ? 22.950 4.935 -32.175 1.00 82.25 227 ASN A CA 1
ATOM 1950 C C . ASN A 1 227 ? 22.834 6.055 -33.218 1.00 82.25 227 ASN A C 1
ATOM 1952 O O . ASN A 1 227 ? 22.738 5.758 -34.408 1.00 82.25 227 ASN A O 1
ATOM 1956 N N . GLN A 1 228 ? 22.853 7.328 -32.812 1.00 84.12 228 GLN A N 1
ATOM 1957 C CA . GLN A 1 228 ? 22.851 8.452 -33.751 1.00 84.12 228 GLN A CA 1
ATOM 1958 C C . GLN A 1 228 ? 24.133 8.517 -34.585 1.00 84.12 228 GLN A C 1
ATOM 1960 O O . GLN A 1 228 ? 24.058 8.787 -35.784 1.00 84.12 228 GLN A O 1
ATOM 1965 N N . GLU A 1 229 ? 25.296 8.283 -33.977 1.00 88.62 229 GLU A N 1
ATOM 1966 C CA . GLU A 1 229 ? 26.574 8.239 -34.696 1.00 88.62 229 GLU A CA 1
ATOM 1967 C C 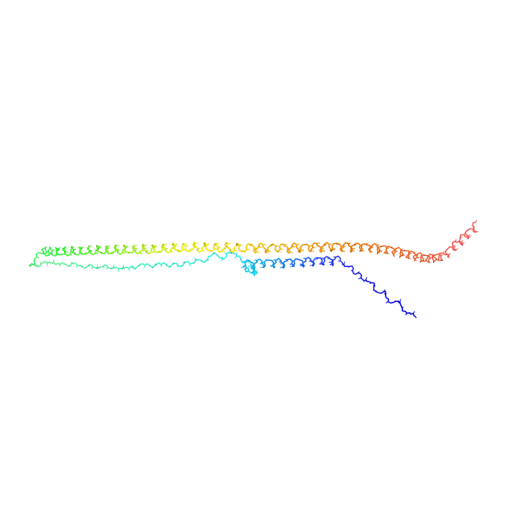. GLU A 1 229 ? 26.591 7.094 -35.703 1.00 88.62 229 GLU A C 1
ATOM 1969 O O . GLU A 1 229 ? 26.804 7.330 -36.895 1.00 88.62 229 GLU A O 1
ATOM 1974 N N . LYS A 1 230 ? 26.214 5.891 -35.261 1.00 87.44 230 LYS A N 1
ATOM 1975 C CA . LYS A 1 230 ? 26.087 4.727 -36.138 1.00 87.44 230 LYS A CA 1
ATOM 1976 C C . LYS A 1 230 ? 25.109 4.975 -37.288 1.00 87.44 230 LYS A C 1
ATOM 1978 O O . LYS A 1 230 ? 25.413 4.672 -38.436 1.00 87.44 230 LYS A O 1
ATOM 1983 N N . PHE A 1 231 ? 23.960 5.596 -37.015 1.00 85.06 231 PHE A N 1
ATOM 1984 C CA . PHE A 1 231 ? 22.991 5.939 -38.056 1.00 85.06 231 PHE A CA 1
ATOM 1985 C C . PHE A 1 231 ? 23.566 6.922 -39.085 1.00 85.06 231 PHE A C 1
ATOM 1987 O O . PHE A 1 231 ? 23.305 6.778 -40.279 1.00 85.06 231 PHE A O 1
ATOM 1994 N N . LYS A 1 232 ? 24.364 7.912 -38.661 1.00 86.44 232 LYS A N 1
ATOM 1995 C CA . LYS A 1 232 ? 25.033 8.840 -39.588 1.00 86.44 232 LYS A CA 1
ATOM 1996 C C . LYS A 1 232 ? 26.042 8.118 -40.480 1.00 86.44 232 LYS A C 1
ATOM 1998 O O . LYS A 1 232 ? 26.110 8.432 -41.669 1.00 86.44 232 LYS A O 1
ATOM 2003 N N . GLU A 1 233 ? 26.812 7.183 -39.932 1.00 90.94 233 GLU A N 1
ATOM 2004 C CA . GLU A 1 233 ? 27.766 6.369 -40.695 1.00 90.94 233 GLU A CA 1
ATOM 2005 C C . GLU A 1 233 ? 27.054 5.450 -41.692 1.00 90.94 233 GLU A C 1
ATOM 2007 O O . GLU A 1 233 ? 27.355 5.488 -42.888 1.00 90.94 233 GLU A O 1
ATOM 2012 N N . ASP A 1 234 ? 26.041 4.714 -41.232 1.00 85.94 234 ASP A N 1
ATOM 2013 C CA . ASP A 1 234 ? 25.226 3.830 -42.068 1.00 85.94 234 ASP A CA 1
ATOM 2014 C C . ASP A 1 234 ? 24.530 4.618 -43.190 1.00 85.94 234 ASP A C 1
ATOM 2016 O O . ASP A 1 234 ? 24.498 4.185 -44.345 1.00 85.94 234 ASP A O 1
ATOM 2020 N N . TYR A 1 235 ? 24.021 5.818 -42.889 1.00 86.94 235 TYR A N 1
ATOM 2021 C CA . TYR A 1 235 ? 23.397 6.697 -43.876 1.00 86.94 235 TYR A CA 1
ATOM 2022 C C . TYR A 1 235 ? 24.397 7.207 -44.923 1.00 86.94 235 TYR A C 1
ATOM 2024 O O . TYR A 1 235 ? 24.087 7.195 -46.118 1.00 86.94 235 TYR A O 1
ATOM 2032 N N . LYS A 1 236 ? 25.608 7.612 -44.510 1.00 91.38 236 LYS A N 1
ATOM 2033 C CA . LYS A 1 236 ? 26.684 7.999 -45.441 1.00 91.38 236 LYS A CA 1
ATOM 2034 C C . LYS A 1 236 ? 27.060 6.837 -46.359 1.00 91.38 236 LYS A C 1
ATOM 2036 O O . LYS A 1 236 ? 27.036 7.007 -47.578 1.00 91.38 236 LYS A O 1
ATOM 2041 N N . SER A 1 237 ? 27.296 5.653 -45.793 1.00 90.94 237 SER A N 1
ATOM 2042 C CA . SER A 1 237 ? 27.608 4.445 -46.564 1.00 90.94 237 SER A CA 1
ATOM 2043 C C . SER A 1 237 ? 26.476 4.081 -47.530 1.00 90.94 237 SER A C 1
ATOM 2045 O O . SER A 1 237 ? 26.712 3.724 -48.685 1.00 90.94 237 SER A O 1
ATOM 2047 N N . TRP A 1 238 ? 25.216 4.217 -47.109 1.00 89.38 238 TRP A N 1
ATOM 2048 C CA . TRP A 1 238 ? 24.067 3.977 -47.979 1.00 89.38 238 TRP A CA 1
ATOM 2049 C C . TRP A 1 238 ? 24.000 4.966 -49.155 1.00 89.38 238 TRP A C 1
ATOM 2051 O O . TRP A 1 238 ? 23.735 4.541 -50.286 1.00 89.38 238 TRP A O 1
ATOM 2061 N N . ILE A 1 239 ? 24.271 6.259 -48.926 1.00 90.00 239 ILE A N 1
ATOM 2062 C CA . ILE A 1 239 ? 24.341 7.276 -49.990 1.00 90.00 239 ILE A CA 1
ATOM 2063 C C . ILE A 1 239 ? 25.467 6.960 -50.976 1.00 90.00 239 ILE A C 1
ATOM 2065 O O . ILE A 1 239 ? 25.235 7.003 -52.187 1.00 90.00 239 ILE A O 1
ATOM 2069 N N . GLU A 1 240 ? 26.666 6.645 -50.487 1.00 92.38 240 GLU A N 1
ATOM 2070 C CA . GLU A 1 240 ? 27.828 6.323 -51.326 1.00 92.38 240 GLU A CA 1
ATOM 2071 C C . GLU A 1 240 ? 27.550 5.094 -52.195 1.00 92.38 240 GLU A C 1
ATOM 2073 O O . GLU A 1 240 ? 27.593 5.187 -53.423 1.00 92.38 240 GLU A O 1
ATOM 2078 N N . ASN A 1 241 ? 27.070 4.004 -51.591 1.00 90.06 241 ASN A N 1
ATOM 2079 C CA . ASN A 1 241 ? 26.648 2.798 -52.309 1.00 90.06 241 ASN A CA 1
ATOM 2080 C C . ASN A 1 241 ? 25.524 3.064 -53.325 1.00 90.06 241 ASN A C 1
ATOM 2082 O O . ASN A 1 241 ? 25.364 2.344 -54.316 1.00 90.06 241 ASN A O 1
ATOM 2086 N N . ARG A 1 242 ? 24.662 4.059 -53.082 1.00 87.62 242 ARG A N 1
ATOM 2087 C CA . ARG A 1 242 ? 23.615 4.452 -54.036 1.00 87.62 242 ARG A CA 1
ATOM 2088 C C . ARG A 1 242 ? 24.199 5.239 -55.208 1.00 87.62 242 ARG A C 1
ATOM 2090 O O . ARG A 1 242 ? 23.775 5.000 -56.340 1.00 87.62 242 ARG A O 1
ATOM 2097 N N . ARG A 1 243 ? 25.162 6.133 -54.962 1.00 87.75 243 ARG A N 1
ATOM 2098 C CA . ARG A 1 243 ? 25.892 6.864 -56.011 1.00 87.75 243 ARG A CA 1
ATOM 2099 C C . ARG A 1 243 ? 26.701 5.914 -56.884 1.00 87.75 243 ARG A C 1
ATOM 2101 O O . ARG A 1 243 ? 26.583 5.994 -58.103 1.00 87.75 243 ARG A O 1
ATOM 2108 N N . GLU A 1 244 ? 27.436 4.982 -56.288 1.00 90.94 244 GLU A N 1
ATOM 2109 C CA . GLU A 1 244 ? 28.212 3.978 -57.023 1.00 90.94 244 GLU A CA 1
ATOM 2110 C C . GLU A 1 244 ? 27.315 3.117 -57.910 1.00 90.94 244 GLU A C 1
ATOM 2112 O O . GLU A 1 244 ? 27.514 3.074 -59.123 1.00 90.94 244 GLU A O 1
ATOM 2117 N N . ARG A 1 245 ? 26.234 2.544 -57.360 1.00 85.75 245 ARG A N 1
ATOM 2118 C CA . ARG A 1 245 ? 25.267 1.765 -58.155 1.00 85.75 245 ARG A CA 1
ATOM 2119 C C . ARG A 1 245 ? 24.606 2.587 -59.261 1.00 85.75 245 ARG A C 1
ATOM 2121 O O . ARG A 1 245 ? 24.287 2.044 -60.319 1.00 85.75 245 ARG A O 1
ATOM 2128 N N . ALA A 1 246 ? 24.366 3.880 -59.042 1.00 84.00 246 ALA A N 1
ATOM 2129 C CA . ALA A 1 246 ? 23.848 4.766 -60.082 1.00 84.00 246 ALA A CA 1
ATOM 2130 C C . ALA A 1 246 ? 24.883 4.993 -61.195 1.00 84.00 246 ALA A C 1
ATOM 2132 O O . ALA A 1 246 ? 24.527 4.900 -62.370 1.00 84.00 246 ALA A O 1
ATOM 2133 N N . MET A 1 247 ? 26.156 5.212 -60.846 1.00 88.06 247 MET A N 1
ATOM 2134 C CA . MET A 1 247 ? 27.246 5.333 -61.816 1.00 88.06 247 MET A CA 1
ATOM 2135 C C . MET A 1 247 ? 27.479 4.033 -62.585 1.00 88.06 247 MET A C 1
ATOM 2137 O O . MET A 1 247 ? 27.644 4.073 -63.800 1.00 88.06 247 MET A O 1
ATOM 2141 N N . GLU A 1 248 ? 27.454 2.876 -61.926 1.00 90.50 248 GLU A N 1
ATOM 2142 C CA . GLU A 1 248 ? 27.574 1.574 -62.587 1.00 90.50 248 GLU A CA 1
ATOM 2143 C C . GLU A 1 248 ? 26.424 1.329 -63.561 1.00 90.50 248 GLU A C 1
ATOM 2145 O O . GLU A 1 248 ? 26.658 0.954 -64.710 1.00 90.50 248 GLU A O 1
ATOM 2150 N N . LYS A 1 249 ? 25.182 1.617 -63.149 1.00 88.75 249 LYS A N 1
ATOM 2151 C CA . LYS A 1 249 ? 24.016 1.545 -64.039 1.00 88.75 249 LYS A CA 1
ATOM 2152 C C . LYS A 1 249 ? 24.137 2.517 -65.210 1.00 88.75 249 LYS A C 1
ATOM 2154 O O . LYS A 1 249 ? 23.797 2.140 -66.329 1.00 88.75 249 LYS A O 1
ATOM 2159 N N . ALA A 1 250 ? 24.629 3.735 -64.987 1.00 86.06 250 ALA A N 1
ATOM 2160 C CA . ALA A 1 250 ? 24.864 4.710 -66.050 1.00 86.06 250 ALA A CA 1
ATOM 2161 C C . ALA A 1 250 ? 25.943 4.226 -67.033 1.00 86.06 250 ALA A C 1
ATOM 2163 O O . ALA A 1 250 ? 25.702 4.217 -68.238 1.00 86.06 250 ALA A O 1
ATOM 2164 N N . LYS A 1 251 ? 27.081 3.725 -66.534 1.00 90.19 251 LYS A N 1
ATOM 2165 C CA . LYS A 1 251 ? 28.153 3.123 -67.347 1.00 90.19 251 LYS A CA 1
ATOM 2166 C C . LYS A 1 251 ? 27.650 1.919 -68.143 1.00 90.19 251 LYS A C 1
ATOM 2168 O O . LYS A 1 251 ? 27.957 1.795 -69.326 1.00 90.19 251 LYS A O 1
ATOM 2173 N N . TYR A 1 252 ? 26.856 1.049 -67.520 1.00 90.19 252 TYR A N 1
ATOM 2174 C CA . TYR A 1 252 ? 26.239 -0.094 -68.189 1.00 90.19 252 TYR A CA 1
ATOM 2175 C C . TYR A 1 252 ? 25.289 0.359 -69.306 1.00 90.19 252 TYR A C 1
ATOM 2177 O O . TYR A 1 252 ? 25.415 -0.113 -70.433 1.00 90.19 252 TYR A O 1
ATOM 2185 N N . ARG A 1 253 ? 24.403 1.329 -69.036 1.00 84.56 253 ARG A N 1
ATOM 2186 C CA . ARG A 1 253 ? 23.500 1.908 -70.046 1.00 84.56 253 ARG A CA 1
ATOM 2187 C C . ARG A 1 253 ? 24.257 2.566 -71.194 1.00 84.56 253 ARG A C 1
ATOM 2189 O O . ARG A 1 253 ? 23.896 2.325 -72.336 1.00 84.56 253 ARG A O 1
ATOM 2196 N N . MET A 1 254 ? 25.314 3.332 -70.920 1.00 79.88 254 MET A N 1
ATOM 2197 C CA . MET A 1 254 ? 26.160 3.921 -71.966 1.00 79.88 254 MET A CA 1
ATOM 2198 C C . MET A 1 254 ? 26.819 2.841 -72.827 1.00 79.88 254 MET A C 1
ATOM 2200 O O . MET A 1 254 ? 26.801 2.935 -74.049 1.00 79.88 254 MET A O 1
ATOM 2204 N N . ARG A 1 255 ? 27.352 1.778 -72.213 1.00 85.44 255 ARG A N 1
ATOM 2205 C CA . ARG A 1 255 ? 27.992 0.674 -72.942 1.00 85.44 255 ARG A CA 1
ATOM 2206 C C . ARG A 1 255 ? 27.001 -0.098 -73.817 1.00 85.44 255 ARG A C 1
ATOM 2208 O O . ARG A 1 255 ? 27.335 -0.448 -74.945 1.00 85.44 255 ARG A O 1
ATOM 2215 N N . VAL A 1 256 ? 25.801 -0.376 -73.307 1.00 87.00 256 VAL A N 1
ATOM 2216 C CA . VAL A 1 256 ? 24.736 -1.049 -74.071 1.00 87.00 256 VAL A CA 1
ATOM 2217 C C . VAL A 1 256 ? 24.198 -0.132 -75.170 1.00 87.00 256 VAL A C 1
ATOM 2219 O O . VAL A 1 256 ? 24.078 -0.569 -76.311 1.00 87.00 256 VAL A O 1
ATOM 2222 N N . GLY A 1 257 ? 23.952 1.141 -74.854 1.00 83.56 257 GLY A N 1
ATOM 2223 C CA . GLY A 1 257 ? 23.489 2.151 -75.803 1.00 83.56 257 GLY A CA 1
ATOM 2224 C C . GLY A 1 257 ? 24.467 2.356 -76.956 1.00 83.56 257 GLY A C 1
ATOM 2225 O O . GLY A 1 257 ? 24.039 2.363 -78.101 1.00 83.56 257 GLY A O 1
ATOM 2226 N N . TRP A 1 258 ? 25.774 2.403 -76.678 1.00 82.19 258 TRP A N 1
ATOM 2227 C CA . TRP A 1 258 ? 26.814 2.480 -77.711 1.00 82.19 258 TRP A CA 1
ATOM 2228 C C . TRP A 1 258 ? 26.804 1.268 -78.652 1.00 82.19 258 TRP A C 1
ATOM 2230 O O . TRP A 1 258 ? 26.951 1.401 -79.865 1.00 82.19 258 TRP A O 1
ATOM 2240 N N . ARG A 1 259 ? 26.595 0.058 -78.114 1.00 83.25 259 ARG A N 1
ATOM 2241 C CA . ARG A 1 259 ? 26.460 -1.146 -78.949 1.00 83.25 259 ARG A CA 1
ATOM 2242 C C . ARG A 1 259 ? 25.209 -1.073 -79.822 1.00 83.25 259 ARG A C 1
ATOM 2244 O O . ARG A 1 259 ? 25.292 -1.362 -81.008 1.00 83.25 259 ARG A O 1
ATOM 2251 N N . GLN A 1 260 ? 24.075 -0.655 -79.261 1.00 81.38 260 GLN A N 1
ATOM 2252 C CA . GLN A 1 260 ? 22.830 -0.493 -80.016 1.00 81.38 260 GLN A CA 1
ATOM 2253 C C . GLN A 1 260 ? 22.946 0.587 -81.098 1.00 81.38 260 GLN A C 1
ATOM 2255 O O . GLN A 1 260 ? 22.518 0.352 -82.226 1.00 81.38 260 GLN A O 1
ATOM 2260 N N . SER A 1 261 ? 23.581 1.726 -80.804 1.00 77.62 261 SER A N 1
ATOM 2261 C CA . SER A 1 261 ? 23.790 2.785 -81.794 1.00 77.62 261 SER A CA 1
ATOM 2262 C C . SER A 1 261 ? 24.669 2.319 -82.952 1.00 77.62 261 SER A C 1
ATOM 2264 O O . SER A 1 261 ? 24.375 2.654 -84.094 1.00 77.62 261 SER A O 1
ATOM 2266 N N . LEU A 1 262 ? 25.691 1.492 -82.698 1.00 84.06 262 LEU A N 1
ATOM 2267 C CA . LEU A 1 262 ? 26.499 0.898 -83.768 1.00 84.06 262 LEU A CA 1
ATOM 2268 C C . LEU A 1 262 ? 25.665 0.015 -84.708 1.00 84.06 262 LEU A C 1
ATOM 2270 O O . LEU A 1 262 ? 25.808 0.137 -85.921 1.00 84.06 262 LEU A O 1
ATOM 2274 N N . TYR A 1 263 ? 24.762 -0.822 -84.186 1.00 87.19 263 TYR A N 1
ATOM 2275 C CA . TYR A 1 263 ? 23.883 -1.638 -85.037 1.00 87.19 263 TYR A CA 1
ATOM 2276 C C . TYR A 1 263 ? 22.939 -0.787 -85.896 1.00 87.19 263 TYR A C 1
ATOM 2278 O O . TYR A 1 263 ? 22.723 -1.115 -87.060 1.00 87.19 263 TYR A O 1
ATOM 2286 N N . VAL A 1 264 ? 22.417 0.322 -85.358 1.00 86.44 264 VAL A N 1
ATOM 2287 C CA . VAL A 1 264 ? 21.575 1.258 -86.123 1.00 86.44 264 VAL A CA 1
ATOM 2288 C C . VAL A 1 264 ? 22.376 1.941 -87.234 1.00 86.44 264 VAL A C 1
ATOM 2290 O O . VAL A 1 264 ? 21.904 2.004 -88.365 1.00 86.44 264 VAL A O 1
ATOM 2293 N N . ILE A 1 265 ? 23.601 2.399 -86.947 1.00 83.44 265 ILE A N 1
ATOM 2294 C CA . ILE A 1 265 ? 24.493 3.010 -87.949 1.00 83.44 265 ILE A CA 1
ATOM 2295 C C . ILE A 1 265 ? 24.808 2.009 -89.068 1.00 83.44 265 ILE A C 1
ATOM 2297 O O . ILE A 1 265 ? 24.689 2.350 -90.241 1.00 83.44 265 ILE A O 1
ATOM 2301 N N . VAL A 1 266 ? 25.155 0.765 -88.722 1.00 89.88 266 VAL A N 1
ATOM 2302 C CA . VAL A 1 266 ? 25.433 -0.296 -89.706 1.00 89.88 266 VAL A CA 1
ATOM 2303 C C . VAL A 1 266 ? 24.186 -0.636 -90.534 1.00 89.88 266 VAL A C 1
ATOM 2305 O O . VAL A 1 266 ? 24.297 -0.830 -91.741 1.00 89.88 266 VAL A O 1
ATOM 2308 N N . GLY A 1 267 ? 22.997 -0.654 -89.922 1.00 85.56 267 GLY A N 1
ATOM 2309 C CA . GLY A 1 267 ? 21.730 -0.889 -90.623 1.00 85.56 267 GLY A CA 1
ATOM 2310 C C . GLY A 1 267 ? 21.300 0.255 -91.552 1.00 85.56 267 GLY A C 1
ATOM 2311 O O . GLY A 1 267 ? 20.690 -0.002 -92.587 1.00 85.56 267 GLY A O 1
ATOM 2312 N N . LEU A 1 268 ? 21.638 1.507 -91.223 1.00 87.19 268 LEU A N 1
ATOM 2313 C CA . LEU A 1 268 ? 21.353 2.686 -92.057 1.00 87.19 268 LEU A CA 1
ATOM 2314 C C . LEU A 1 268 ? 22.368 2.897 -93.187 1.00 87.19 268 LEU A C 1
ATOM 2316 O O . LEU A 1 268 ? 22.048 3.539 -94.186 1.00 87.19 268 LEU A O 1
ATOM 2320 N N . LEU A 1 269 ? 23.573 2.345 -93.052 1.00 89.44 269 LEU A N 1
ATOM 2321 C CA . LEU A 1 269 ? 24.659 2.438 -94.027 1.00 89.44 269 LEU A CA 1
ATOM 2322 C C . LEU A 1 269 ? 24.235 2.116 -95.481 1.00 89.44 269 LEU A C 1
ATOM 2324 O O . LEU A 1 269 ? 24.539 2.926 -96.358 1.00 89.44 269 LEU A O 1
ATOM 2328 N N . PRO A 1 270 ? 23.480 1.035 -95.781 1.00 88.19 270 PRO A N 1
ATOM 2329 C CA . PRO A 1 270 ? 23.001 0.774 -97.143 1.00 88.19 270 PRO A CA 1
ATOM 2330 C C . PRO A 1 270 ? 22.033 1.842 -97.670 1.00 88.19 270 PRO A C 1
ATOM 2332 O O . PRO A 1 270 ? 22.115 2.209 -98.839 1.00 88.19 270 PRO A O 1
ATOM 2335 N N . VAL A 1 271 ? 21.157 2.392 -96.823 1.00 90.81 271 VAL A N 1
ATOM 2336 C CA . VAL A 1 271 ? 20.233 3.468 -97.223 1.00 90.81 271 VAL A CA 1
ATOM 2337 C C . VAL A 1 271 ? 21.017 4.729 -97.584 1.00 90.81 271 VAL A C 1
ATOM 2339 O O . VAL A 1 271 ? 20.744 5.355 -98.604 1.00 90.81 271 VAL A O 1
ATOM 2342 N N . ILE A 1 272 ? 22.037 5.065 -96.792 1.00 88.56 272 ILE A N 1
ATOM 2343 C CA . ILE A 1 272 ? 22.914 6.215 -97.046 1.00 88.56 272 ILE A CA 1
ATOM 2344 C C . ILE A 1 272 ? 23.664 6.045 -98.374 1.00 88.56 272 ILE A C 1
ATOM 2346 O O . ILE A 1 272 ? 23.712 6.986 -99.163 1.00 88.56 272 ILE A O 1
ATOM 2350 N N . ILE A 1 273 ? 24.193 4.850 -98.662 1.00 91.44 273 ILE A N 1
ATOM 2351 C CA . ILE A 1 273 ? 24.865 4.559 -99.939 1.00 91.44 273 ILE A CA 1
ATOM 2352 C C . ILE A 1 273 ? 23.909 4.772 -101.120 1.00 91.44 273 ILE A C 1
ATOM 2354 O O . ILE A 1 273 ? 24.280 5.428 -102.092 1.00 91.44 273 ILE A O 1
ATOM 2358 N N . VAL A 1 274 ? 22.671 4.272 -101.033 1.00 92.31 274 VAL A N 1
ATOM 2359 C CA . VAL A 1 274 ? 21.663 4.454 -102.091 1.00 92.31 274 VAL A CA 1
ATOM 2360 C C . VAL A 1 274 ? 21.332 5.934 -102.295 1.00 92.31 274 VAL A C 1
ATOM 2362 O O . VAL A 1 274 ? 21.297 6.395 -103.432 1.00 92.31 274 VAL A O 1
ATOM 2365 N N . VAL A 1 275 ? 21.149 6.703 -101.218 1.00 91.56 275 VAL A N 1
ATOM 2366 C CA . VAL A 1 275 ? 20.880 8.150 -101.306 1.00 91.56 275 VAL A CA 1
ATOM 2367 C C . VAL A 1 275 ? 22.041 8.895 -101.972 1.00 91.56 275 VAL A C 1
ATOM 2369 O O . VAL A 1 275 ? 21.803 9.732 -102.839 1.00 91.56 275 VAL A O 1
ATOM 2372 N N . ILE A 1 276 ? 23.291 8.569 -101.625 1.00 90.69 276 ILE A N 1
ATOM 2373 C CA . ILE A 1 276 ? 24.479 9.174 -102.250 1.00 90.69 276 ILE A CA 1
ATOM 2374 C C . ILE A 1 276 ? 24.545 8.832 -103.744 1.00 90.69 276 ILE A C 1
ATOM 2376 O O . ILE A 1 276 ? 24.821 9.718 -104.549 1.00 90.69 276 ILE A O 1
ATOM 2380 N N . LEU A 1 277 ? 24.256 7.584 -104.130 1.00 90.50 277 LEU A N 1
ATOM 2381 C CA . LEU A 1 277 ? 24.225 7.172 -105.538 1.00 90.50 277 LEU A CA 1
ATOM 2382 C C . LEU A 1 277 ? 23.145 7.916 -106.335 1.00 90.50 277 LEU A C 1
ATOM 2384 O O . LEU A 1 277 ? 23.412 8.356 -107.450 1.00 90.50 277 LEU A O 1
ATOM 2388 N N . ILE A 1 278 ? 21.952 8.097 -105.761 1.00 91.00 278 ILE A N 1
ATOM 2389 C CA . ILE A 1 278 ? 20.870 8.866 -106.392 1.00 91.00 278 ILE A CA 1
ATOM 2390 C C . ILE A 1 278 ? 21.284 10.332 -106.564 1.00 91.00 278 ILE A C 1
ATOM 2392 O O . ILE A 1 278 ? 21.135 10.875 -107.654 1.00 91.00 278 ILE A O 1
ATOM 2396 N N . LEU A 1 279 ? 21.839 10.967 -105.527 1.00 90.9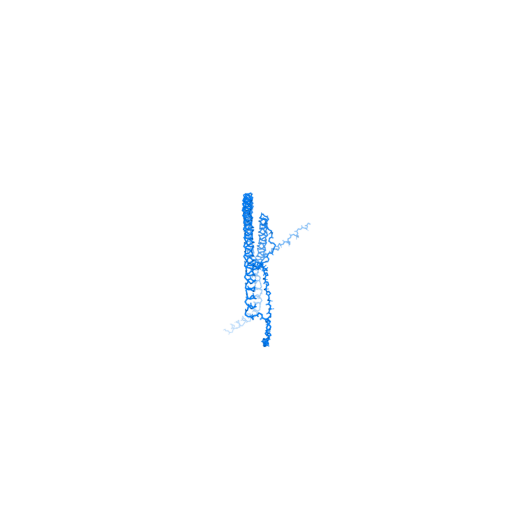4 279 LEU A N 1
ATOM 2397 C CA . LEU A 1 279 ? 22.307 12.357 -105.607 1.00 90.94 279 LEU A CA 1
ATOM 2398 C C . LEU A 1 279 ? 23.433 12.531 -106.634 1.00 90.94 279 LEU A C 1
ATOM 2400 O O . LEU A 1 279 ? 23.430 13.506 -107.382 1.00 90.94 279 LEU A O 1
ATOM 2404 N N . ALA A 1 280 ? 24.371 11.583 -106.702 1.00 89.31 280 ALA A N 1
ATOM 2405 C CA . ALA A 1 280 ? 25.447 11.596 -107.688 1.00 89.31 280 ALA A CA 1
ATOM 2406 C C . ALA A 1 280 ? 24.915 11.453 -109.123 1.00 89.31 280 ALA A C 1
ATOM 2408 O O . ALA A 1 280 ? 25.387 12.153 -110.014 1.00 89.31 280 ALA A O 1
ATOM 2409 N N . LEU A 1 281 ? 23.914 10.591 -109.340 1.00 88.75 281 LEU A N 1
ATOM 2410 C CA . LEU A 1 281 ? 23.244 10.455 -110.634 1.00 88.75 281 LEU A CA 1
ATOM 2411 C C . LEU A 1 281 ? 22.501 11.734 -111.021 1.00 88.75 281 LEU A C 1
ATOM 2413 O O . LEU A 1 281 ? 22.681 12.209 -112.134 1.00 88.75 281 LEU A O 1
ATOM 2417 N N . VAL A 1 282 ? 21.713 12.322 -110.116 1.00 88.81 282 VAL A N 1
ATOM 2418 C CA . VAL A 1 282 ? 20.994 13.579 -110.390 1.00 88.81 282 VAL A CA 1
ATOM 2419 C C . VAL A 1 282 ? 21.974 14.688 -110.776 1.00 88.81 282 VAL A C 1
ATOM 2421 O O . VAL A 1 282 ? 21.790 15.303 -111.821 1.00 88.81 282 VAL A O 1
ATOM 2424 N N . ASN A 1 283 ? 23.056 14.869 -110.011 1.00 84.94 283 ASN A N 1
ATOM 2425 C CA . ASN A 1 283 ? 24.091 15.858 -110.323 1.00 84.94 283 ASN A CA 1
ATOM 2426 C C . ASN A 1 283 ? 24.832 15.593 -111.642 1.00 84.94 283 ASN A C 1
ATOM 2428 O O . ASN A 1 283 ? 25.389 16.527 -112.199 1.00 84.94 283 ASN A O 1
ATOM 2432 N N . ALA A 1 284 ? 24.893 14.350 -112.127 1.00 80.44 284 ALA A N 1
ATOM 2433 C CA . ALA A 1 284 ? 25.516 14.034 -113.413 1.00 80.44 284 ALA A CA 1
ATOM 2434 C C . ALA A 1 284 ? 24.601 14.336 -114.617 1.00 80.44 284 ALA A C 1
ATOM 2436 O O . ALA A 1 284 ? 25.086 14.384 -115.746 1.00 80.44 284 ALA A O 1
ATOM 2437 N N . PHE A 1 285 ? 23.293 14.499 -114.387 1.00 75.25 285 PHE A N 1
ATOM 2438 C CA . PHE A 1 285 ? 22.292 14.766 -115.425 1.00 75.25 285 PHE A CA 1
ATOM 2439 C C . PHE A 1 285 ? 21.808 16.227 -115.478 1.00 75.25 285 PHE A C 1
ATOM 2441 O O . PHE A 1 285 ? 21.211 16.612 -116.483 1.00 75.25 285 PHE A O 1
ATOM 2448 N N . THR A 1 286 ? 22.049 17.026 -114.436 1.00 66.69 286 THR A N 1
ATOM 2449 C CA . THR A 1 286 ? 21.964 18.504 -114.459 1.00 66.69 286 THR A CA 1
ATOM 2450 C C . THR A 1 286 ? 23.280 19.134 -114.873 1.00 66.69 286 THR A C 1
ATOM 2452 O O . THR A 1 286 ? 23.235 20.084 -115.683 1.00 66.69 286 THR A O 1
#

Foldseek 3Di:
DDDDDPDPPCPPPPPPCPPVNVVVVVVVVVVVVVVVVVVVVLVVVVVVCVLVVNPRPPDPPDDDPDPPPDDDDDDDDDDDDDDDDDDDDDDDDDDDDDDDDPDDDPPVVVVVVVVVVVVVVVVVVVVVVVVVVVVVVVVVVVVVVVVVVVVVVVVVVVVVVVVVVVVVVVVVVVVVVVVVVVVCVVCVVVVVVVVVVVVVVVVVVVVVVVVVVVVVVVVVVVVVVVVVVVVVVVVVVVVVVVVVVVVVVVVVCVVVVVVVVVVVCVVCVVVVVVVVVVVVVVVVVD

Secondary structure (DSSP, 8-state):
------------------HHHHHHHHHHHHHHHHHHHHHHHHHHHHHHHHHTTPPP--------TTS-S-------PPPPPPPPP---PPPPPP----PPPTTSS-HHHHHHHHHHHHHHHHHHHHHHHHHHHHHHHHHHHHHHHHHHHHHHHHHHHHHHHHHHHHHHHHHHHHHHHHHHHHHHHHHHHHHHHHHHHHHHHHHHHHHHHHHHHHHHHHHHHHHHHHHHHHHHHHHHHHHHHHHHHHHHHHHHHHHHHHHHHHHHHHHHHHHHHHHHHHHHHHHHH-

pLDDT: mean 71.61, std 19.0, range [33.0, 94.81]

Sequence (286 aa):
MSEDKENNKNKGKFTFQSWDEIVKRNRESWQDFQEQSKKNWNKFLDGINEFFGIPPRKNIQLINSEEQLLIGDSTTEKPKKPVSLEEKPPEFQDIAELTPQAGEKTLVEQWEEDWNEFGENILHGLGDLRIKMMSWNQENAEWLQDQMLNNEASMKIWLKKQEIKRKNNKEKRKLALKRFNKWVEENHQRVQRYFENQKEEWENQIQTWKEEQEKLRKENKEKWLANQEKFKEDYKSWIENRRERAMEKAKYRMRVGWRQSLYVIVGLLPVIIVVILILALVNAFT